Protein AF-A0A1V3XTZ1-F1 (afdb_monomer_lite)

Organism: Mycobacterium kansasii (NCBI:txid1768)

Radius of gyration: 22.84 Å; chains: 1; bounding box: 78×50×53 Å

Structure (mmCIF, N/CA/C/O backbone):
data_AF-A0A1V3XTZ1-F1
#
_entry.id   AF-A0A1V3XTZ1-F1
#
loop_
_atom_site.group_PDB
_atom_site.id
_atom_site.type_symbol
_atom_site.label_atom_id
_atom_site.label_alt_id
_atom_site.label_comp_id
_atom_site.label_asym_id
_atom_site.label_entity_id
_atom_site.label_seq_id
_atom_site.pdbx_PDB_ins_code
_atom_site.Cartn_x
_atom_site.Cartn_y
_atom_site.Cartn_z
_atom_site.occupancy
_atom_site.B_iso_or_equiv
_atom_site.auth_seq_id
_atom_site.auth_comp_id
_atom_site.auth_asym_id
_atom_site.auth_atom_id
_atom_site.pdbx_PDB_model_num
ATOM 1 N N . MET A 1 1 ? -57.960 29.552 11.526 1.00 37.12 1 MET A N 1
ATOM 2 C CA . MET A 1 1 ? -57.550 28.137 11.667 1.00 37.12 1 MET A CA 1
ATOM 3 C C . MET A 1 1 ? -57.412 27.558 10.271 1.00 37.12 1 MET A C 1
ATOM 5 O O . MET A 1 1 ? -58.370 27.653 9.520 1.00 37.12 1 MET A O 1
ATOM 9 N N . GLY A 1 2 ? -56.229 27.046 9.923 1.00 30.27 2 GLY A N 1
ATOM 10 C CA . GLY A 1 2 ? -55.923 26.471 8.607 1.00 30.27 2 GLY A CA 1
ATOM 11 C C . GLY A 1 2 ? -54.672 27.085 7.978 1.00 30.27 2 GLY A C 1
ATOM 12 O O . GLY A 1 2 ? -54.784 27.892 7.064 1.00 30.27 2 GLY A O 1
ATOM 13 N N . VAL A 1 3 ? -53.489 26.739 8.496 1.00 31.41 3 VAL A N 1
ATOM 14 C CA . VAL A 1 3 ? -52.200 27.046 7.852 1.00 31.41 3 VAL A CA 1
ATOM 15 C C . VAL A 1 3 ? -51.774 25.816 7.056 1.00 31.41 3 VAL A C 1
ATOM 17 O O . VAL A 1 3 ? -51.678 24.719 7.601 1.00 31.41 3 VAL A O 1
ATOM 20 N N . VAL A 1 4 ? -51.562 26.027 5.761 1.00 32.44 4 VAL A N 1
ATOM 21 C CA . VAL A 1 4 ? -51.079 25.058 4.775 1.00 32.44 4 VAL A CA 1
ATOM 22 C C . VAL A 1 4 ? -49.567 24.893 4.954 1.00 32.44 4 VAL A C 1
ATOM 24 O O . VAL A 1 4 ? -48.833 25.880 4.932 1.00 32.44 4 VAL A O 1
ATOM 27 N N . ALA A 1 5 ? -49.102 23.657 5.145 1.00 33.19 5 ALA A N 1
ATOM 28 C CA . ALA A 1 5 ? -47.682 23.328 5.220 1.00 33.19 5 ALA A CA 1
ATOM 29 C C . ALA A 1 5 ? -47.088 23.197 3.808 1.00 33.19 5 ALA A C 1
ATOM 31 O O . ALA A 1 5 ? -47.562 22.421 2.980 1.00 33.19 5 ALA A O 1
ATOM 32 N N . ASN A 1 6 ? -46.045 23.984 3.562 1.00 29.98 6 ASN A N 1
ATOM 33 C CA . ASN A 1 6 ? -45.262 24.046 2.337 1.00 29.98 6 ASN A CA 1
ATOM 34 C C . ASN A 1 6 ? -44.152 22.977 2.400 1.00 29.98 6 ASN A C 1
ATOM 36 O O . ASN A 1 6 ? -43.282 23.059 3.266 1.00 29.98 6 ASN A O 1
ATOM 40 N N . TYR A 1 7 ? -44.178 21.975 1.517 1.00 31.75 7 TYR A N 1
ATOM 41 C CA . TYR A 1 7 ? -43.070 21.027 1.348 1.00 31.75 7 TYR A CA 1
ATOM 42 C C . TYR A 1 7 ? -42.111 21.571 0.283 1.00 31.75 7 TYR A C 1
ATOM 44 O O . TYR A 1 7 ? -42.375 21.486 -0.915 1.00 31.75 7 TYR A O 1
ATOM 52 N N . GLY A 1 8 ? -41.005 22.160 0.743 1.00 30.38 8 GLY A N 1
ATOM 53 C CA . GLY A 1 8 ? -39.894 22.605 -0.095 1.00 30.38 8 GLY A CA 1
ATOM 54 C C . GLY A 1 8 ? -39.117 21.423 -0.677 1.00 30.38 8 GLY A C 1
ATOM 55 O O . GLY A 1 8 ? -38.789 20.471 0.029 1.00 30.38 8 GLY A O 1
ATOM 56 N N . GLY A 1 9 ? -38.849 21.503 -1.981 1.00 28.39 9 GLY A N 1
ATOM 57 C CA . GLY A 1 9 ? -38.156 20.492 -2.770 1.00 28.39 9 GLY A CA 1
ATOM 58 C C . GLY A 1 9 ? -36.701 20.268 -2.357 1.00 28.39 9 GLY A C 1
ATOM 59 O O . GLY A 1 9 ? -35.928 21.208 -2.183 1.00 28.39 9 GLY A O 1
ATOM 60 N N . GLY A 1 10 ? -36.327 18.993 -2.260 1.00 27.77 10 GLY A N 1
ATOM 61 C CA . GLY A 1 10 ? -34.938 18.556 -2.220 1.00 27.77 10 GLY A CA 1
ATOM 62 C C . GLY A 1 10 ? -34.344 18.601 -3.624 1.00 27.77 10 GLY A C 1
ATOM 63 O O . GLY A 1 10 ? -34.760 17.851 -4.506 1.00 27.77 10 GLY A O 1
ATOM 64 N N . ALA A 1 11 ? -33.380 19.494 -3.832 1.00 32.03 11 ALA A N 1
ATOM 65 C CA . ALA A 1 11 ? -32.551 19.508 -5.024 1.00 32.03 11 ALA A CA 1
ATOM 66 C C . ALA A 1 11 ? -31.677 18.244 -5.046 1.00 32.03 11 ALA A C 1
ATOM 68 O O . ALA A 1 11 ? -30.793 18.068 -4.208 1.00 32.03 11 ALA A O 1
ATOM 69 N N . GLY A 1 12 ? -31.942 17.355 -6.004 1.00 28.55 12 GLY A N 1
ATOM 70 C CA . GLY A 1 12 ? -31.051 16.253 -6.337 1.00 28.55 12 GLY A CA 1
ATOM 71 C C . GLY A 1 12 ? -29.753 16.803 -6.921 1.00 28.55 12 GLY A C 1
ATOM 72 O O . GLY A 1 12 ? -29.753 17.416 -7.985 1.00 28.55 12 GLY A O 1
ATOM 73 N N . PHE A 1 13 ? -28.645 16.588 -6.218 1.00 34.44 13 PHE A N 1
ATOM 74 C CA . PHE A 1 13 ? -27.305 16.818 -6.742 1.00 34.44 13 PHE A CA 1
ATOM 75 C C . PHE A 1 13 ? -26.989 15.718 -7.764 1.00 34.44 13 PHE A C 1
ATOM 77 O O . PHE A 1 13 ? -26.648 14.595 -7.400 1.00 34.44 13 PHE A O 1
ATOM 84 N N . THR A 1 14 ? -27.145 16.017 -9.053 1.00 36.91 14 THR A N 1
ATOM 85 C CA . THR A 1 14 ? -26.582 15.192 -10.129 1.00 36.91 14 THR A CA 1
ATOM 86 C C . THR A 1 14 ? -25.183 15.718 -10.458 1.00 36.91 14 THR A C 1
ATOM 88 O O . THR A 1 14 ? -25.093 16.827 -10.992 1.00 36.91 14 THR A O 1
ATOM 91 N N . PRO A 1 15 ? -24.096 14.979 -10.176 1.00 36.69 15 PRO A N 1
ATOM 92 C CA . PRO A 1 15 ? -22.763 15.402 -10.591 1.00 36.69 15 PRO A CA 1
ATOM 93 C C . PRO A 1 15 ? -22.680 15.429 -12.125 1.00 36.69 15 PRO A C 1
ATOM 95 O O . PRO A 1 15 ? -23.146 14.512 -12.815 1.00 36.69 15 PRO A O 1
ATOM 98 N N . GLY A 1 16 ? -22.128 16.519 -12.664 1.00 33.41 16 GLY A N 1
ATOM 99 C CA . GLY A 1 16 ? -22.028 16.768 -14.102 1.00 33.41 16 GLY A CA 1
ATOM 100 C C . GLY A 1 16 ? -21.154 15.728 -14.809 1.00 33.41 16 GLY A C 1
ATOM 101 O O . GLY A 1 16 ? -20.221 15.178 -14.226 1.00 33.41 16 GLY A O 1
ATOM 102 N N . CYS A 1 17 ? -21.437 15.442 -16.085 1.00 35.62 17 CYS A N 1
ATOM 103 C CA . CYS A 1 17 ? -20.719 14.427 -16.874 1.00 35.62 17 CYS A CA 1
ATOM 104 C C . CYS A 1 17 ? -19.185 14.600 -16.894 1.00 35.62 17 CYS A C 1
ATOM 106 O O . CYS A 1 17 ? -18.483 13.603 -16.974 1.00 35.62 17 CYS A O 1
ATOM 108 N N . GLY A 1 18 ? -18.656 15.819 -16.730 1.00 37.44 18 GLY A N 1
ATOM 109 C CA . GLY A 1 18 ? -17.206 16.063 -16.686 1.00 37.44 18 GLY A CA 1
ATOM 110 C C . GLY A 1 18 ? -16.498 15.654 -15.384 1.00 37.44 18 GLY A C 1
ATOM 111 O O . GLY A 1 18 ? -15.303 15.371 -15.411 1.00 37.44 18 GLY A O 1
ATOM 112 N N . GLU A 1 19 ? -17.200 15.589 -14.246 1.00 42.16 19 GLU A N 1
ATOM 113 C CA . GLU A 1 19 ? -16.611 15.131 -12.972 1.00 42.16 19 GLU A CA 1
ATOM 114 C C . GLU A 1 19 ? -16.510 13.604 -12.905 1.00 42.16 19 GLU A C 1
ATOM 116 O O . GLU A 1 19 ? -15.563 13.074 -12.324 1.00 42.16 19 GLU A O 1
ATOM 121 N N . ARG A 1 20 ? -17.450 12.899 -13.546 1.00 50.38 20 ARG A N 1
ATOM 122 C CA . ARG A 1 20 ? -17.467 11.430 -13.615 1.00 50.38 20 ARG A CA 1
ATOM 123 C C . ARG A 1 20 ? -16.306 10.890 -14.455 1.00 50.38 20 ARG A C 1
ATOM 125 O O . ARG A 1 20 ? -15.533 10.087 -13.946 1.00 50.38 20 ARG A O 1
ATOM 132 N N . ASP A 1 21 ? -16.077 11.449 -15.645 1.00 56.28 21 ASP A N 1
ATOM 133 C CA . ASP A 1 21 ? -14.954 11.050 -16.512 1.00 56.28 21 ASP A CA 1
ATOM 134 C C . ASP A 1 21 ? -13.577 11.310 -15.864 1.00 56.28 21 ASP A C 1
ATOM 136 O O . ASP A 1 21 ? -12.633 10.530 -16.013 1.00 56.28 21 ASP A O 1
ATOM 140 N N . GLY A 1 22 ? -13.444 12.406 -15.107 1.00 59.25 22 GLY A N 1
ATOM 141 C CA . GLY A 1 22 ? -12.210 12.736 -14.389 1.00 59.25 22 GLY A CA 1
ATOM 142 C C . GLY A 1 22 ? -11.914 11.795 -13.216 1.00 59.25 22 GLY A C 1
ATOM 143 O O . GLY A 1 22 ? -10.747 11.466 -12.967 1.00 59.25 22 GLY A O 1
ATOM 144 N N . MET A 1 23 ? -12.962 11.356 -12.517 1.00 59.78 23 MET A N 1
ATOM 145 C CA . MET A 1 23 ? -12.887 10.411 -11.405 1.00 59.78 23 MET A CA 1
ATOM 146 C C . MET A 1 23 ? -12.570 8.993 -11.897 1.00 59.78 23 MET A C 1
ATOM 148 O O . MET A 1 23 ? -11.663 8.357 -11.357 1.00 59.78 23 MET A O 1
ATOM 152 N N . ASP A 1 24 ? -13.199 8.551 -12.985 1.00 66.75 24 ASP A N 1
ATOM 153 C CA . ASP A 1 24 ? -12.926 7.253 -13.613 1.00 66.75 24 ASP A CA 1
ATOM 154 C C . ASP A 1 24 ? -11.483 7.183 -14.137 1.00 66.75 24 ASP A C 1
ATOM 156 O O . ASP A 1 24 ? -10.756 6.225 -13.873 1.00 66.75 24 ASP A O 1
ATOM 160 N N . ALA A 1 25 ? -10.991 8.259 -14.762 1.00 73.50 25 ALA A N 1
ATOM 161 C CA . ALA A 1 25 ? -9.597 8.342 -15.193 1.00 73.50 25 ALA A CA 1
ATOM 162 C C . ALA A 1 25 ? -8.596 8.342 -14.020 1.00 73.50 25 ALA A C 1
ATOM 164 O O . ALA A 1 25 ? -7.451 7.915 -14.183 1.00 73.50 25 ALA A O 1
ATOM 165 N N . PHE A 1 26 ? -8.973 8.858 -12.846 1.00 72.25 26 PHE A N 1
ATOM 166 C CA . PHE A 1 26 ? -8.145 8.770 -11.641 1.00 72.25 26 PHE A CA 1
ATOM 167 C C . PHE A 1 26 ? -8.100 7.343 -11.101 1.00 72.25 26 PHE A C 1
ATOM 169 O O . PHE A 1 26 ? -7.004 6.838 -10.858 1.00 72.25 26 PHE A O 1
ATOM 176 N N . PHE A 1 27 ? -9.250 6.685 -10.969 1.00 72.88 27 PHE A N 1
ATOM 177 C CA . PHE A 1 27 ? -9.305 5.319 -10.461 1.00 72.88 27 PHE A CA 1
ATOM 178 C C . PHE A 1 27 ? -8.642 4.318 -11.401 1.00 72.88 27 PHE A C 1
ATOM 180 O O . PHE A 1 27 ? -7.944 3.442 -10.910 1.00 72.88 27 PHE A O 1
ATOM 187 N N . GLU A 1 28 ? -8.719 4.498 -12.719 1.00 77.94 28 GLU A N 1
ATOM 188 C CA . GLU A 1 28 ? -7.959 3.675 -13.669 1.00 77.94 28 GLU A CA 1
ATOM 189 C C . GLU A 1 28 ? -6.438 3.873 -13.528 1.00 77.94 28 GLU A C 1
ATOM 191 O O . GLU A 1 28 ? -5.668 2.912 -13.584 1.00 77.94 28 GLU A O 1
ATOM 196 N N . ARG A 1 29 ? -5.970 5.100 -13.248 1.00 80.38 29 ARG A N 1
ATOM 197 C CA . ARG A 1 29 ? -4.545 5.335 -12.940 1.00 80.38 29 ARG A CA 1
ATOM 198 C C . ARG A 1 29 ? -4.120 4.683 -11.629 1.00 80.38 29 ARG A C 1
ATOM 200 O O . ARG A 1 29 ? -3.022 4.134 -11.567 1.00 80.38 29 ARG A O 1
ATOM 207 N N . VAL A 1 30 ? -4.957 4.756 -10.594 1.00 79.50 30 VAL A N 1
ATOM 208 C CA . VAL A 1 30 ? -4.703 4.082 -9.312 1.00 79.50 30 VAL A CA 1
ATOM 209 C C . VAL A 1 30 ? -4.701 2.570 -9.508 1.00 79.50 30 VAL A C 1
ATOM 211 O O . VAL A 1 30 ? -3.794 1.910 -9.021 1.00 79.50 30 VAL A O 1
ATOM 214 N N . LEU A 1 31 ? -5.643 2.037 -10.284 1.00 83.56 31 LEU A N 1
ATOM 215 C CA . LEU A 1 31 ? -5.756 0.618 -10.600 1.00 83.56 31 LEU A CA 1
ATOM 216 C C . LEU A 1 31 ? -4.474 0.102 -11.250 1.00 83.56 31 LEU A C 1
ATOM 218 O O . LEU A 1 31 ? -3.856 -0.824 -10.738 1.00 83.56 31 LEU A O 1
ATOM 222 N N . VAL A 1 32 ? -4.023 0.740 -12.330 1.00 83.12 32 VAL A N 1
ATOM 223 C CA . VAL A 1 32 ? -2.790 0.337 -13.023 1.00 83.12 32 VAL A CA 1
ATOM 224 C C . VAL A 1 32 ? -1.540 0.593 -12.169 1.00 83.12 32 VAL A C 1
ATOM 226 O O . VAL A 1 32 ? -0.579 -0.169 -12.229 1.00 83.12 32 VAL A O 1
ATOM 229 N N . GLY A 1 33 ? -1.520 1.677 -11.391 1.00 80.75 33 GLY A N 1
ATOM 230 C CA . GLY A 1 33 ? -0.361 2.075 -10.592 1.00 80.75 33 GLY A CA 1
ATOM 231 C C . GLY A 1 33 ? -0.158 1.264 -9.311 1.00 80.75 33 GLY A C 1
ATOM 232 O O . GLY A 1 33 ? 0.986 1.112 -8.883 1.00 80.75 33 GLY A O 1
ATOM 233 N N . ALA A 1 34 ? -1.243 0.772 -8.711 1.00 84.12 34 ALA A N 1
ATOM 234 C CA . ALA A 1 34 ? -1.244 0.041 -7.445 1.00 84.12 34 ALA A CA 1
ATOM 235 C C . ALA A 1 34 ? -1.467 -1.469 -7.610 1.00 84.12 34 ALA A C 1
ATOM 237 O O . ALA A 1 34 ? -1.327 -2.196 -6.628 1.00 84.12 34 ALA A O 1
ATOM 238 N N . ALA A 1 35 ? -1.774 -1.941 -8.825 1.00 85.38 35 ALA A N 1
ATOM 239 C CA . ALA A 1 35 ? -1.829 -3.365 -9.119 1.00 85.38 35 ALA A CA 1
ATOM 240 C C . ALA A 1 35 ? -0.516 -4.053 -8.723 1.00 85.38 35 ALA A C 1
ATOM 242 O O . ALA A 1 35 ? 0.591 -3.586 -9.018 1.00 85.38 35 ALA A O 1
ATOM 243 N N . SER A 1 36 ? -0.660 -5.184 -8.044 1.00 86.62 36 SER A N 1
ATOM 244 C CA . SER A 1 36 ? 0.438 -6.074 -7.697 1.00 86.62 36 SER A CA 1
ATOM 245 C C . SER A 1 36 ? 1.106 -6.646 -8.947 1.00 86.62 36 SER A C 1
ATOM 247 O O . SER A 1 36 ? 0.564 -6.606 -10.053 1.00 86.62 36 SER A O 1
ATOM 249 N N . VAL A 1 37 ? 2.301 -7.211 -8.773 1.00 86.06 37 VAL A N 1
ATOM 250 C CA . VAL A 1 37 ? 3.011 -7.869 -9.876 1.00 86.06 37 VAL A CA 1
ATOM 251 C C . VAL A 1 37 ? 2.161 -8.995 -10.471 1.00 86.06 37 VAL A C 1
ATOM 253 O O . VAL A 1 37 ? 2.011 -9.049 -11.686 1.00 86.06 37 VAL A O 1
ATOM 256 N N . ASP A 1 38 ? 1.538 -9.832 -9.642 1.00 86.19 38 ASP A N 1
ATOM 257 C CA . ASP A 1 38 ? 0.685 -10.925 -10.120 1.00 86.19 38 ASP A CA 1
ATOM 258 C C . ASP A 1 38 ? -0.554 -10.413 -10.878 1.00 86.19 38 ASP A C 1
ATOM 260 O O . ASP A 1 38 ? -0.916 -10.962 -11.918 1.00 86.19 38 ASP A O 1
ATOM 264 N N . GLU A 1 39 ? -1.174 -9.321 -10.415 1.00 87.62 39 GLU A N 1
ATOM 265 C CA . GLU A 1 39 ? -2.301 -8.689 -11.113 1.00 87.62 39 GLU A CA 1
ATOM 266 C C . GLU A 1 39 ? -1.878 -8.113 -12.467 1.00 87.62 39 GLU A C 1
ATOM 268 O O . GLU A 1 39 ? -2.509 -8.430 -13.473 1.00 87.62 39 GLU A O 1
ATOM 273 N N . LEU A 1 40 ? -0.796 -7.325 -12.522 1.00 87.88 40 LEU A N 1
ATOM 274 C CA . LEU A 1 40 ? -0.294 -6.691 -13.754 1.00 87.88 40 LEU A CA 1
ATOM 275 C C . LEU A 1 40 ? 0.006 -7.696 -14.859 1.00 87.88 40 LEU A C 1
ATOM 277 O O . LEU A 1 40 ? -0.105 -7.398 -16.055 1.00 87.88 40 LEU A O 1
ATOM 281 N N . LEU A 1 41 ? 0.457 -8.867 -14.439 1.00 87.19 41 LEU A N 1
ATOM 282 C CA . LEU A 1 41 ? 0.867 -9.905 -15.339 1.00 87.19 41 LEU A CA 1
ATOM 283 C C . LEU A 1 41 ? -0.282 -10.890 -15.676 1.00 87.19 41 LEU A C 1
ATOM 285 O O . LEU A 1 41 ? -0.159 -11.708 -16.588 1.00 87.19 41 LEU A O 1
ATOM 289 N N . SER A 1 42 ? -1.424 -10.793 -14.991 1.00 87.88 42 SER A N 1
ATOM 290 C CA . SER A 1 42 ? -2.622 -11.580 -15.287 1.00 87.88 42 SER A CA 1
ATOM 291 C C . SER A 1 42 ? -3.264 -11.214 -16.638 1.00 87.88 42 SER A C 1
ATOM 293 O O . SER A 1 42 ? -2.955 -10.202 -17.275 1.00 87.88 42 SER A O 1
ATOM 295 N N . ARG A 1 43 ? -4.238 -12.031 -17.057 1.00 86.38 43 ARG A N 1
ATOM 296 C CA . ARG A 1 43 ? -5.054 -11.802 -18.265 1.00 86.38 43 ARG A CA 1
ATOM 297 C C . ARG A 1 43 ? -5.961 -10.568 -18.191 1.00 86.38 43 ARG A C 1
ATOM 299 O O . ARG A 1 43 ? -6.516 -10.176 -19.211 1.00 86.38 43 ARG A O 1
ATOM 306 N N . ASP A 1 44 ? -6.127 -9.987 -17.005 1.00 87.62 44 ASP A N 1
ATOM 307 C CA . ASP A 1 44 ? -7.009 -8.836 -16.786 1.00 87.62 44 ASP A CA 1
ATOM 308 C C . ASP A 1 44 ? -6.374 -7.526 -17.273 1.00 87.62 44 ASP A C 1
ATOM 310 O O . ASP A 1 44 ? -7.043 -6.499 -17.403 1.00 87.62 44 ASP A O 1
ATOM 314 N N . PHE A 1 45 ? -5.086 -7.573 -17.609 1.00 86.75 45 PHE A N 1
ATOM 315 C CA . PHE A 1 45 ? -4.352 -6.485 -18.229 1.00 86.75 45 PHE A CA 1
ATOM 316 C C . PHE A 1 45 ? -3.894 -6.891 -19.629 1.00 86.75 45 PHE A C 1
ATOM 318 O O . PHE A 1 45 ? -3.709 -8.076 -19.929 1.00 86.75 45 PHE A O 1
ATOM 325 N N . GLU A 1 46 ? -3.545 -5.906 -20.445 1.00 88.50 46 GLU A N 1
ATOM 326 C CA . GLU A 1 46 ? -2.820 -6.078 -21.705 1.00 88.50 46 GLU A CA 1
ATOM 327 C C . GLU A 1 46 ? -1.691 -5.047 -21.850 1.00 88.50 46 GLU A C 1
ATOM 329 O O . GLU A 1 46 ? -1.780 -3.931 -21.327 1.00 88.50 46 GLU A O 1
ATOM 334 N N . SER A 1 47 ? -0.612 -5.435 -22.536 1.00 87.44 47 SER A N 1
ATOM 335 C CA . SER A 1 47 ? 0.539 -4.565 -22.802 1.00 87.44 47 SER A CA 1
ATOM 336 C C . SER A 1 47 ? 0.152 -3.435 -23.759 1.00 87.44 47 SER A C 1
ATOM 338 O O . SER A 1 47 ? -0.576 -3.644 -24.730 1.00 87.44 47 SER A O 1
ATOM 340 N N . VAL A 1 48 ? 0.668 -2.232 -23.515 1.00 84.31 48 VAL A N 1
ATOM 341 C CA . VAL A 1 48 ? 0.517 -1.089 -24.429 1.00 84.31 48 VAL A CA 1
ATOM 342 C C . VAL A 1 48 ? 1.824 -0.907 -25.208 1.00 84.31 48 VAL A C 1
ATOM 344 O O . VAL A 1 48 ? 2.888 -0.976 -24.590 1.00 84.31 48 VAL A O 1
ATOM 347 N N . PRO A 1 49 ? 1.790 -0.656 -26.534 1.00 72.88 49 PRO A N 1
ATOM 348 C CA . PRO A 1 49 ? 2.999 -0.391 -27.311 1.00 72.88 49 PRO A CA 1
ATOM 349 C C . PRO A 1 49 ? 3.803 0.764 -26.700 1.00 72.88 49 PRO A C 1
ATOM 351 O O . PRO A 1 49 ? 3.305 1.885 -26.583 1.00 72.88 49 PRO A O 1
ATOM 354 N N . GLY A 1 50 ? 5.028 0.464 -26.271 1.00 66.12 5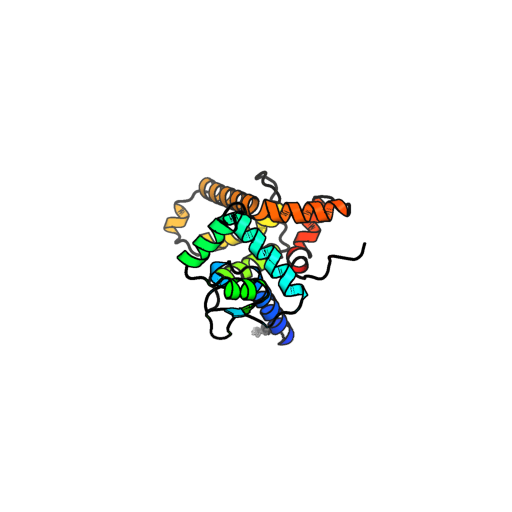0 GLY A N 1
ATOM 355 C CA . GLY A 1 50 ? 5.845 1.378 -25.475 1.00 66.12 50 GLY A CA 1
ATOM 356 C C . GLY A 1 50 ? 6.625 2.408 -26.294 1.00 66.12 50 GLY A C 1
ATOM 357 O O . GLY A 1 50 ? 6.995 2.184 -27.446 1.00 66.12 50 GLY A O 1
ATOM 358 N N . GLN A 1 51 ? 6.924 3.535 -25.652 1.00 61.47 51 GLN A N 1
ATOM 359 C CA . GLN A 1 51 ? 7.921 4.523 -26.068 1.00 61.47 51 GLN A CA 1
ATOM 360 C C . GLN A 1 51 ? 9.278 4.226 -25.405 1.00 61.47 51 GLN A C 1
ATOM 362 O O . GLN A 1 51 ? 9.370 3.470 -24.440 1.00 61.47 51 GLN A O 1
ATOM 367 N N . LYS A 1 52 ? 10.362 4.865 -25.866 1.00 62.25 52 LYS A N 1
ATOM 368 C CA . LYS A 1 52 ? 11.723 4.644 -25.326 1.00 62.25 52 LYS A CA 1
ATOM 369 C C . LYS A 1 52 ? 11.822 4.832 -23.799 1.00 62.25 52 LYS A C 1
ATOM 371 O O . LYS A 1 52 ? 12.533 4.081 -23.139 1.00 62.25 52 LYS A O 1
ATOM 376 N N . SER A 1 53 ? 11.079 5.782 -23.225 1.00 61.97 53 SER A N 1
ATOM 377 C CA . SER A 1 53 ? 11.015 6.014 -21.771 1.00 61.97 53 SER A CA 1
ATOM 378 C C . SER A 1 53 ? 10.401 4.852 -20.979 1.00 61.97 53 SER A C 1
ATOM 380 O O . SER A 1 53 ? 10.677 4.701 -19.786 1.00 61.97 53 SER A O 1
ATOM 382 N N . ASP A 1 54 ? 9.572 4.029 -21.623 1.00 77.06 54 ASP A N 1
ATOM 383 C CA . ASP A 1 54 ? 8.919 2.888 -20.984 1.00 77.06 54 ASP A CA 1
ATOM 384 C C . ASP A 1 54 ? 9.896 1.728 -20.779 1.00 77.06 54 ASP A C 1
ATOM 386 O O . ASP A 1 54 ? 9.798 1.029 -19.771 1.00 77.06 54 ASP A O 1
ATOM 390 N N . ALA A 1 55 ? 10.904 1.587 -21.647 1.00 78.62 55 ALA A N 1
ATOM 391 C CA . ALA A 1 55 ? 11.962 0.588 -21.501 1.00 78.62 55 ALA A CA 1
ATOM 392 C C . ALA A 1 55 ? 12.824 0.840 -20.249 1.00 78.62 55 ALA A C 1
ATOM 394 O O . ALA A 1 55 ? 13.060 -0.075 -19.458 1.00 78.62 55 ALA A O 1
ATOM 395 N N . ASP A 1 56 ? 13.219 2.094 -20.003 1.00 81.88 56 ASP A N 1
ATOM 396 C CA . ASP A 1 56 ? 13.989 2.460 -18.806 1.00 81.88 56 ASP A CA 1
ATOM 397 C C . ASP A 1 56 ? 13.175 2.238 -17.521 1.00 81.88 56 ASP A C 1
ATOM 399 O O . ASP A 1 56 ? 13.701 1.789 -16.496 1.00 81.88 56 ASP 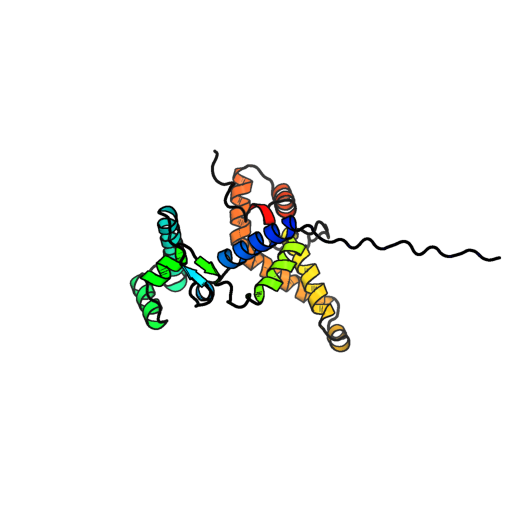A O 1
ATOM 403 N N . ARG A 1 57 ? 11.868 2.537 -17.558 1.00 82.31 57 ARG A N 1
ATOM 404 C CA . ARG A 1 57 ? 10.948 2.262 -16.444 1.00 82.31 57 ARG A CA 1
ATOM 405 C C . ARG A 1 57 ? 10.805 0.760 -16.201 1.00 82.31 57 ARG A C 1
ATOM 407 O O . ARG A 1 57 ? 10.876 0.341 -15.042 1.00 82.31 57 ARG A O 1
ATOM 414 N N . ALA A 1 58 ? 10.639 -0.027 -17.263 1.00 86.38 58 ALA A N 1
ATOM 415 C CA . ALA A 1 58 ? 10.533 -1.478 -17.189 1.00 86.38 58 ALA A CA 1
ATOM 416 C C . ALA A 1 58 ? 11.782 -2.087 -16.547 1.00 86.38 58 ALA A C 1
ATOM 418 O O . ALA A 1 58 ? 11.672 -2.836 -15.578 1.00 86.38 58 ALA A O 1
ATOM 419 N N . GLY A 1 59 ? 12.970 -1.674 -17.002 1.00 88.06 59 GLY A N 1
ATOM 420 C CA . GLY A 1 59 ? 14.246 -2.131 -16.457 1.00 88.06 59 GLY A CA 1
ATOM 421 C C . GLY A 1 59 ? 14.400 -1.827 -14.964 1.00 88.06 59 GLY A C 1
ATOM 422 O O . GLY A 1 59 ? 14.791 -2.703 -14.191 1.00 88.06 59 GLY A O 1
ATOM 423 N N . ARG A 1 60 ? 14.024 -0.618 -14.515 1.00 87.81 60 ARG A N 1
ATOM 424 C CA . ARG A 1 60 ? 14.064 -0.261 -13.083 1.00 87.81 60 ARG A CA 1
ATOM 425 C C . ARG A 1 60 ? 13.117 -1.112 -12.239 1.00 87.81 60 ARG A C 1
ATOM 427 O O . ARG A 1 60 ? 13.522 -1.578 -11.172 1.00 87.81 60 ARG A O 1
ATOM 434 N N . ARG A 1 61 ? 11.881 -1.317 -12.704 1.00 88.25 61 ARG A N 1
ATOM 435 C CA . ARG A 1 61 ? 10.882 -2.156 -12.019 1.00 88.25 61 ARG A CA 1
ATOM 436 C C . ARG A 1 61 ? 11.339 -3.609 -11.943 1.00 88.25 61 ARG A C 1
ATOM 438 O O . ARG A 1 61 ? 11.293 -4.205 -10.871 1.00 88.25 61 ARG A O 1
ATOM 445 N N . LEU A 1 62 ? 11.867 -4.142 -13.041 1.00 89.38 62 LEU A N 1
ATOM 446 C CA . LEU A 1 62 ? 12.348 -5.517 -13.115 1.00 89.38 62 LEU A CA 1
ATOM 447 C C . LEU A 1 62 ? 13.550 -5.744 -12.194 1.00 89.38 62 LEU A C 1
ATOM 449 O O . LEU A 1 62 ? 13.588 -6.711 -11.439 1.00 89.38 62 LEU A O 1
ATOM 453 N N . ALA A 1 63 ? 14.500 -4.807 -12.181 1.00 90.06 63 ALA A N 1
ATOM 454 C CA . ALA A 1 63 ? 15.637 -4.862 -11.272 1.00 90.06 63 ALA A CA 1
ATOM 455 C C . ALA A 1 63 ? 15.206 -4.763 -9.798 1.00 90.06 63 ALA A C 1
ATOM 457 O O . ALA A 1 63 ? 15.783 -5.436 -8.946 1.00 90.06 63 ALA A O 1
ATOM 458 N N . ALA A 1 64 ? 14.197 -3.944 -9.478 1.00 88.94 64 ALA A N 1
ATOM 459 C CA . ALA A 1 64 ? 13.642 -3.872 -8.127 1.00 88.94 64 ALA A CA 1
ATOM 460 C C . ALA A 1 64 ? 12.979 -5.192 -7.709 1.00 88.94 64 ALA A C 1
ATOM 462 O O . ALA A 1 64 ? 13.216 -5.663 -6.596 1.00 88.94 64 ALA A O 1
ATOM 463 N N . TRP A 1 65 ? 12.228 -5.827 -8.612 1.00 90.00 65 TRP A N 1
ATOM 464 C CA . TRP A 1 65 ? 11.618 -7.129 -8.353 1.00 90.00 65 TRP A CA 1
ATOM 465 C C . TRP A 1 65 ? 12.671 -8.227 -8.149 1.00 90.00 65 TRP A C 1
ATOM 467 O O . TRP A 1 65 ? 12.612 -8.962 -7.163 1.00 90.00 65 TRP A O 1
ATOM 477 N N . CYS A 1 66 ? 13.702 -8.266 -8.999 1.00 91.19 66 CYS A N 1
ATOM 478 C CA . CYS A 1 66 ? 14.840 -9.175 -8.853 1.00 91.19 66 CYS A CA 1
ATOM 479 C C . CYS A 1 66 ? 15.561 -8.982 -7.505 1.00 91.19 66 CYS A C 1
ATOM 481 O O . CYS A 1 66 ? 15.851 -9.953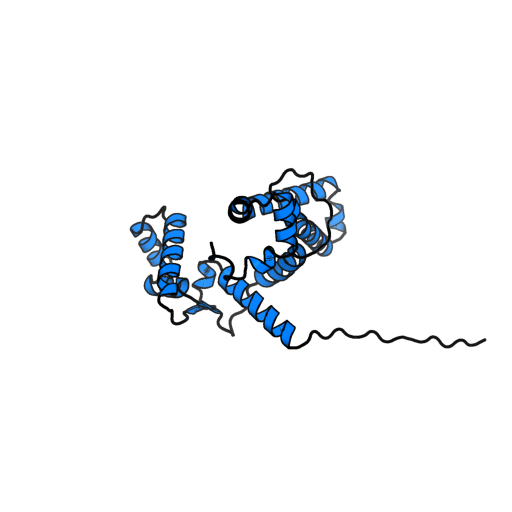 -6.806 1.00 91.19 66 CYS A O 1
ATOM 483 N N . ARG A 1 67 ? 15.786 -7.732 -7.072 1.00 91.25 67 ARG A N 1
ATOM 484 C CA . ARG A 1 67 ? 16.354 -7.446 -5.742 1.00 91.25 67 ARG A CA 1
ATOM 485 C C . ARG A 1 67 ? 15.475 -7.939 -4.598 1.00 91.25 67 ARG A C 1
ATOM 487 O O . ARG A 1 67 ? 16.001 -8.475 -3.633 1.00 91.25 67 ARG A O 1
ATOM 494 N N . SER A 1 68 ? 14.160 -7.778 -4.706 1.00 87.19 68 SER A N 1
ATOM 495 C CA . SER A 1 68 ? 13.224 -8.186 -3.656 1.00 87.19 68 SER A CA 1
ATOM 496 C C . SER A 1 68 ? 13.086 -9.707 -3.538 1.00 87.19 68 SER A C 1
ATOM 498 O O . SER A 1 68 ? 13.049 -10.231 -2.430 1.00 87.19 68 SER A O 1
ATOM 500 N N . CYS A 1 69 ? 13.019 -10.423 -4.663 1.00 87.06 69 CYS A N 1
ATOM 501 C CA . CYS A 1 69 ? 12.701 -11.854 -4.682 1.00 87.06 69 CYS A CA 1
ATOM 502 C C . CYS A 1 69 ? 13.917 -12.781 -4.810 1.00 87.06 69 CYS A C 1
ATOM 504 O O . CYS A 1 69 ? 13.790 -13.972 -4.533 1.00 87.06 69 CYS A O 1
ATOM 506 N N . ALA A 1 70 ? 15.059 -12.263 -5.263 1.00 90.06 70 ALA A N 1
ATOM 507 C CA . ALA A 1 70 ? 16.269 -13.038 -5.534 1.00 90.06 70 ALA A CA 1
ATOM 508 C C . ALA A 1 70 ? 17.550 -12.314 -5.083 1.00 90.06 70 ALA A C 1
ATOM 510 O O . ALA A 1 70 ? 18.641 -12.634 -5.548 1.00 90.06 70 ALA A O 1
ATOM 511 N N . SER A 1 71 ? 17.441 -11.287 -4.230 1.00 89.00 71 SER A N 1
ATOM 512 C CA . SER A 1 71 ? 18.584 -10.486 -3.756 1.00 89.00 71 SER A CA 1
ATOM 513 C C . SER A 1 71 ? 19.466 -9.914 -4.882 1.00 89.00 71 SER A C 1
ATOM 515 O O . SER A 1 71 ? 20.632 -9.598 -4.666 1.00 89.00 71 SER A O 1
ATOM 517 N N . GLY A 1 72 ? 18.914 -9.763 -6.093 1.00 90.06 72 GLY A N 1
ATOM 518 C CA . GLY A 1 72 ? 19.630 -9.290 -7.279 1.00 90.06 72 GLY A CA 1
ATOM 519 C C . GLY A 1 72 ? 20.303 -10.387 -8.115 1.00 90.06 72 GLY A C 1
ATOM 520 O O . GLY A 1 72 ? 20.921 -10.061 -9.129 1.00 90.06 72 GLY A O 1
ATOM 521 N N . ASP A 1 73 ? 20.180 -11.667 -7.745 1.00 93.44 73 ASP A N 1
ATOM 522 C CA . ASP A 1 73 ? 20.644 -12.794 -8.559 1.00 93.44 73 ASP A CA 1
ATOM 523 C C . ASP A 1 73 ? 19.681 -13.051 -9.729 1.00 93.44 73 ASP A C 1
ATOM 525 O O . ASP A 1 73 ? 18.652 -13.726 -9.614 1.00 93.44 73 ASP A O 1
ATOM 529 N N . TRP A 1 74 ? 20.066 -12.547 -10.900 1.00 92.31 74 TRP A N 1
ATOM 530 C CA . TRP A 1 74 ? 19.319 -12.714 -12.145 1.00 92.31 74 TRP A CA 1
ATOM 531 C C . TRP A 1 74 ? 19.139 -14.172 -12.575 1.00 92.31 74 TRP A C 1
ATOM 533 O O . TRP A 1 74 ? 18.134 -14.491 -13.207 1.00 92.31 74 TRP A O 1
ATOM 543 N N . ARG A 1 75 ? 20.059 -15.079 -12.223 1.00 92.31 75 ARG A N 1
ATOM 544 C CA . ARG A 1 75 ? 19.913 -16.505 -12.553 1.00 92.31 75 ARG A CA 1
ATOM 545 C C . ARG A 1 75 ? 18.842 -17.150 -11.683 1.00 92.31 75 ARG A C 1
ATOM 547 O O . ARG A 1 75 ? 18.073 -17.973 -12.173 1.00 92.31 75 ARG A O 1
ATOM 554 N N . GLN A 1 76 ? 18.796 -16.802 -10.397 1.00 92.06 76 GLN A N 1
ATOM 555 C CA . GLN A 1 76 ? 17.740 -17.268 -9.496 1.00 92.06 76 GLN A CA 1
ATOM 556 C C . GLN A 1 76 ? 16.379 -16.679 -9.876 1.00 92.06 76 GLN A C 1
ATOM 558 O O . GLN A 1 76 ? 15.383 -17.400 -9.861 1.00 92.06 76 GLN A O 1
ATOM 563 N N . PHE A 1 77 ? 16.351 -15.410 -10.278 1.00 91.69 77 PHE A N 1
ATOM 564 C CA . PHE A 1 77 ? 15.146 -14.753 -10.768 1.00 91.69 77 PHE A CA 1
ATOM 565 C C . PHE A 1 77 ? 14.598 -15.410 -12.046 1.00 91.69 77 PHE A C 1
ATOM 567 O O . PHE A 1 77 ? 13.419 -15.746 -12.082 1.00 91.69 77 PHE A O 1
ATOM 574 N N . ALA A 1 78 ? 15.444 -15.694 -13.043 1.00 90.06 78 ALA A N 1
ATOM 575 C CA . ALA A 1 78 ? 15.023 -16.382 -14.269 1.00 90.06 78 ALA A CA 1
ATOM 576 C C . ALA A 1 78 ? 14.424 -17.771 -13.984 1.00 90.06 78 ALA A C 1
ATOM 578 O O . ALA A 1 78 ? 13.328 -18.073 -14.440 1.00 90.06 78 ALA A O 1
ATOM 579 N N . ARG A 1 79 ? 15.070 -18.575 -13.123 1.00 90.75 79 ARG A N 1
ATOM 580 C CA . ARG A 1 79 ? 14.524 -19.883 -12.707 1.00 90.75 79 ARG A CA 1
ATOM 581 C C . ARG A 1 79 ? 13.158 -19.773 -12.031 1.00 90.75 79 ARG A C 1
ATOM 583 O O . ARG A 1 79 ? 12.346 -20.687 -12.143 1.00 90.75 79 ARG A O 1
ATOM 590 N N . ARG A 1 80 ? 12.921 -18.693 -11.282 1.00 89.25 80 ARG A N 1
ATOM 591 C CA . ARG A 1 80 ? 11.622 -18.437 -10.655 1.00 89.25 80 ARG A CA 1
ATOM 592 C C . ARG A 1 80 ? 10.560 -18.126 -11.705 1.00 89.25 80 ARG A C 1
ATOM 594 O O . ARG A 1 80 ? 9.486 -18.706 -11.619 1.00 89.25 80 ARG A O 1
ATOM 601 N N . LEU A 1 81 ? 10.865 -17.251 -12.662 1.00 90.25 81 LEU A N 1
ATOM 602 C CA . LEU A 1 81 ? 9.942 -16.931 -13.752 1.00 90.25 81 LEU A CA 1
ATOM 603 C C . LEU A 1 81 ? 9.562 -18.193 -14.532 1.00 90.25 81 LEU A C 1
ATOM 605 O O . LEU A 1 81 ? 8.374 -18.471 -14.662 1.00 90.25 81 LEU A O 1
ATOM 609 N N . ASP A 1 82 ? 10.547 -19.010 -14.915 1.00 90.00 82 ASP A N 1
ATOM 610 C CA . ASP A 1 82 ? 10.314 -20.274 -15.625 1.00 90.00 82 ASP A CA 1
ATOM 611 C C . ASP A 1 82 ? 9.420 -21.230 -14.823 1.00 90.00 82 ASP A C 1
ATOM 613 O O . ASP A 1 82 ? 8.480 -21.815 -15.360 1.00 90.00 82 ASP A O 1
ATOM 617 N N . ARG A 1 83 ? 9.682 -21.376 -13.516 1.00 88.50 83 ARG A N 1
ATOM 618 C CA . ARG A 1 83 ? 8.873 -22.220 -12.623 1.00 88.50 83 ARG A CA 1
ATOM 619 C C . ARG A 1 83 ? 7.432 -21.730 -12.528 1.00 88.50 83 ARG A C 1
ATOM 621 O O . ARG A 1 83 ? 6.512 -22.541 -12.495 1.00 88.50 83 ARG A O 1
ATOM 628 N N . ASP A 1 84 ? 7.255 -20.419 -12.440 1.00 86.44 84 ASP A N 1
ATOM 629 C CA . ASP A 1 84 ? 5.950 -19.787 -12.294 1.00 86.44 84 ASP A CA 1
ATOM 630 C C . ASP A 1 84 ? 5.234 -19.669 -13.674 1.00 86.44 84 ASP A C 1
ATOM 632 O O . ASP A 1 84 ? 4.090 -19.225 -13.735 1.00 86.44 84 ASP A O 1
ATOM 636 N N . GLY A 1 85 ? 5.876 -20.101 -14.774 1.00 88.31 85 GLY A N 1
ATOM 637 C CA . GLY A 1 85 ? 5.317 -20.138 -16.133 1.00 88.31 85 GLY A CA 1
ATOM 638 C C . GLY A 1 85 ? 5.372 -18.807 -16.889 1.00 88.31 85 GLY A C 1
ATOM 639 O O . GLY A 1 85 ? 4.631 -18.616 -17.853 1.00 88.31 85 GLY A O 1
ATOM 640 N N . TRP A 1 86 ? 6.220 -17.879 -16.449 1.00 89.44 86 TRP A N 1
ATOM 641 C CA . TRP A 1 86 ? 6.304 -16.523 -16.979 1.00 89.44 86 TRP A CA 1
ATOM 642 C C . TRP A 1 86 ? 7.410 -16.390 -18.015 1.00 89.44 86 TRP A C 1
ATOM 644 O O . TRP A 1 86 ? 8.576 -16.648 -17.728 1.00 89.44 86 TRP A O 1
ATOM 654 N N . ASP A 1 87 ? 7.053 -15.881 -19.191 1.00 88.00 87 ASP A N 1
ATOM 655 C CA . ASP A 1 87 ? 8.032 -15.458 -20.185 1.00 88.00 87 ASP A CA 1
ATOM 656 C C . ASP A 1 87 ? 8.630 -14.088 -19.824 1.00 88.00 87 ASP A C 1
ATOM 658 O O . ASP A 1 87 ? 7.921 -13.131 -19.500 1.00 88.00 87 ASP A O 1
ATOM 662 N N . PHE A 1 88 ? 9.955 -13.982 -19.912 1.00 86.56 88 PHE A N 1
ATOM 663 C CA . PHE A 1 88 ? 10.695 -12.770 -19.580 1.00 86.56 88 PHE A CA 1
ATOM 664 C C . PHE A 1 88 ? 10.336 -11.597 -20.502 1.00 86.56 88 PHE A C 1
ATOM 666 O O . PHE A 1 88 ? 10.252 -10.460 -20.031 1.00 86.56 88 PHE A O 1
ATOM 673 N N . ALA A 1 89 ? 10.115 -11.854 -21.798 1.00 86.69 89 ALA A N 1
ATOM 674 C CA . ALA A 1 89 ? 9.750 -10.800 -22.743 1.00 86.69 89 ALA A CA 1
ATOM 675 C C . ALA A 1 89 ? 8.360 -10.240 -22.416 1.00 86.69 89 ALA A C 1
ATOM 677 O O . ALA A 1 89 ? 8.216 -9.024 -22.268 1.00 86.69 89 ALA A O 1
ATOM 678 N N . LEU A 1 90 ? 7.383 -11.118 -22.169 1.00 85.81 90 LEU A N 1
ATOM 679 C CA . LEU A 1 90 ? 6.062 -10.717 -21.687 1.00 85.81 90 LEU A CA 1
ATOM 680 C C . LEU A 1 90 ? 6.157 -9.887 -20.398 1.00 85.81 90 LEU A C 1
ATOM 682 O O . LEU A 1 90 ? 5.597 -8.797 -20.330 1.00 85.81 90 LEU A O 1
ATOM 686 N N . VAL A 1 91 ? 6.892 -10.351 -19.384 1.00 89.50 91 VAL A N 1
ATOM 687 C CA . VAL A 1 91 ? 7.063 -9.613 -18.117 1.00 89.50 91 VAL A CA 1
ATOM 688 C C . VAL A 1 91 ? 7.626 -8.208 -18.353 1.00 89.50 91 VAL A C 1
ATOM 690 O O . VAL A 1 91 ? 7.158 -7.238 -17.750 1.00 89.50 91 VAL A O 1
ATOM 693 N N . LEU A 1 92 ? 8.612 -8.077 -19.243 1.00 88.00 92 LEU A N 1
ATOM 694 C CA . LEU A 1 92 ? 9.212 -6.788 -19.566 1.00 88.00 92 LEU A CA 1
ATOM 695 C C . LEU A 1 92 ? 8.205 -5.842 -20.233 1.00 88.00 92 LEU A C 1
ATOM 697 O O . LEU A 1 92 ? 8.127 -4.676 -19.844 1.00 88.00 92 LEU A O 1
ATOM 701 N N . GLU A 1 93 ? 7.406 -6.333 -21.182 1.00 88.25 93 GLU A N 1
ATOM 702 C CA . GLU A 1 93 ? 6.344 -5.550 -21.828 1.00 88.25 93 GLU A CA 1
ATOM 703 C C . GLU A 1 93 ? 5.307 -5.058 -20.813 1.00 88.25 93 GLU A C 1
ATOM 705 O O . GLU A 1 93 ? 4.942 -3.881 -20.801 1.00 88.25 93 GLU A O 1
ATOM 710 N N . ARG A 1 94 ? 4.900 -5.931 -19.887 1.00 88.00 94 ARG A N 1
ATOM 711 C CA . ARG A 1 94 ? 3.971 -5.580 -18.806 1.00 88.00 94 ARG A CA 1
ATOM 712 C C . ARG A 1 94 ? 4.539 -4.510 -17.884 1.00 88.00 94 ARG A C 1
ATOM 714 O O . ARG A 1 94 ? 3.841 -3.598 -17.446 1.00 88.00 94 ARG A O 1
ATOM 721 N N . PHE A 1 95 ? 5.831 -4.579 -17.595 1.00 87.25 95 PHE A N 1
ATOM 722 C CA . PHE A 1 95 ? 6.476 -3.590 -16.739 1.00 87.25 95 PHE A CA 1
ATOM 723 C C . PHE A 1 95 ? 6.699 -2.255 -17.457 1.00 87.25 95 PHE A C 1
ATOM 725 O O . PHE A 1 95 ? 6.725 -1.208 -16.790 1.00 87.25 95 PHE A O 1
ATOM 732 N N . ALA A 1 96 ? 6.818 -2.286 -18.789 1.00 86.69 96 ALA A N 1
ATOM 733 C CA . ALA A 1 96 ? 6.909 -1.111 -19.644 1.00 86.69 96 ALA A CA 1
ATOM 734 C C . ALA A 1 96 ? 5.602 -0.326 -19.622 1.00 86.69 96 ALA A C 1
ATOM 736 O O . ALA A 1 96 ? 5.630 0.857 -19.289 1.00 86.69 96 ALA A O 1
ATOM 737 N N . GLY A 1 97 ? 4.461 -0.969 -19.854 1.00 84.75 97 GLY A N 1
ATOM 738 C CA . GLY A 1 97 ? 3.163 -0.315 -19.762 1.00 84.75 97 GLY A CA 1
ATOM 739 C C . GLY A 1 97 ? 2.010 -1.280 -19.978 1.00 84.75 97 GLY A C 1
ATOM 740 O O . GLY A 1 97 ? 2.041 -2.103 -20.889 1.00 84.75 97 GLY A O 1
ATOM 741 N N . VAL A 1 98 ? 0.968 -1.138 -19.163 1.00 87.88 98 VAL A N 1
ATOM 742 C CA . VAL A 1 98 ? -0.262 -1.919 -19.292 1.00 87.88 98 VAL A CA 1
ATOM 743 C C . VAL A 1 98 ? -1.482 -1.023 -19.271 1.00 87.88 98 VAL A C 1
ATOM 745 O O . VAL A 1 98 ? -1.469 0.074 -18.708 1.00 87.88 98 VAL A O 1
ATOM 748 N N . ARG A 1 99 ? -2.557 -1.544 -19.845 1.00 85.81 99 ARG A N 1
ATOM 749 C CA . ARG A 1 99 ? -3.919 -1.079 -19.618 1.00 85.81 99 ARG A CA 1
ATOM 750 C C . ARG A 1 99 ? -4.768 -2.256 -19.158 1.00 85.81 99 ARG A C 1
ATOM 752 O O . ARG A 1 99 ? -4.473 -3.402 -19.493 1.00 85.81 99 ARG A O 1
ATOM 759 N N . ARG A 1 100 ? -5.808 -1.978 -18.381 1.00 86.38 100 ARG A N 1
ATOM 760 C CA . ARG A 1 100 ? -6.787 -2.993 -17.999 1.00 86.38 100 ARG A CA 1
ATOM 761 C C . ARG A 1 100 ? -7.667 -3.333 -19.200 1.00 86.38 100 ARG A C 1
ATOM 763 O O . ARG A 1 100 ? -8.066 -2.447 -19.956 1.00 86.38 100 ARG A O 1
ATOM 770 N N . VAL A 1 101 ? -7.982 -4.611 -19.359 1.00 86.75 101 VAL A N 1
ATOM 771 C CA . VAL A 1 101 ? -8.956 -5.066 -20.351 1.00 86.75 101 VAL A CA 1
ATOM 772 C C . VAL A 1 101 ? -10.341 -4.615 -19.890 1.00 86.75 101 VAL A C 1
ATOM 774 O O . VAL A 1 101 ? -10.753 -4.920 -18.774 1.00 86.75 101 VAL A O 1
ATOM 777 N N . SER A 1 102 ? -11.087 -3.901 -20.734 1.00 81.25 102 SER A N 1
ATOM 778 C CA . SER A 1 102 ? -12.366 -3.285 -20.335 1.00 81.25 102 SER A CA 1
ATOM 779 C C . SER A 1 102 ? -13.425 -4.288 -19.857 1.00 81.25 102 SER A C 1
ATOM 781 O O . SER A 1 102 ? -14.318 -3.918 -19.102 1.00 81.25 102 SER A O 1
ATOM 783 N N . SER A 1 103 ? -13.331 -5.552 -20.280 1.00 83.44 103 SER A N 1
ATOM 784 C CA . SER A 1 103 ? -14.222 -6.638 -19.855 1.00 83.44 103 SER A CA 1
ATOM 785 C C . SER A 1 103 ? -13.766 -7.369 -18.588 1.00 83.44 103 SER A C 1
ATOM 787 O O . SER A 1 103 ? -14.488 -8.240 -18.107 1.00 83.44 103 SER A O 1
ATOM 789 N N . ALA A 1 104 ? -12.569 -7.082 -18.069 1.00 85.31 104 ALA A N 1
ATOM 790 C CA . ALA A 1 104 ? -12.074 -7.711 -16.851 1.00 85.31 104 ALA A CA 1
ATOM 791 C C . ALA A 1 104 ? -12.890 -7.245 -15.634 1.00 85.31 104 ALA A C 1
ATOM 793 O O . ALA A 1 104 ? -13.362 -6.104 -15.617 1.00 85.31 104 ALA A O 1
ATOM 794 N N . PRO A 1 105 ? -13.052 -8.068 -14.587 1.00 82.75 105 PRO A N 1
ATOM 795 C CA . PRO A 1 105 ? -13.677 -7.619 -13.349 1.00 82.75 105 PRO A CA 1
ATOM 796 C C . PRO A 1 105 ? -12.866 -6.486 -12.703 1.00 82.75 105 PRO A C 1
ATOM 798 O O . PRO A 1 105 ? -11.664 -6.339 -12.924 1.00 82.75 105 PRO A O 1
ATOM 801 N N . VAL A 1 106 ? -13.543 -5.643 -11.926 1.00 81.75 106 VAL A N 1
ATOM 802 C CA . VAL A 1 106 ? -12.869 -4.630 -11.106 1.00 81.75 106 VAL A CA 1
ATOM 803 C C . VAL A 1 106 ? -12.282 -5.333 -9.877 1.00 81.75 106 VAL A C 1
ATOM 805 O O . VAL A 1 106 ? -13.014 -6.093 -9.236 1.00 81.75 106 VAL A O 1
ATOM 808 N N . PRO A 1 107 ? -11.007 -5.095 -9.513 1.00 83.50 107 PRO A N 1
ATOM 809 C CA . PRO A 1 107 ? -10.432 -5.672 -8.305 1.00 83.50 107 PRO A CA 1
ATOM 810 C C . PRO A 1 107 ? -11.214 -5.261 -7.053 1.00 83.50 107 PRO A C 1
ATOM 812 O O . PRO A 1 107 ? -11.575 -4.095 -6.890 1.00 83.50 107 PRO A O 1
ATOM 815 N N . GLY A 1 108 ? -11.445 -6.209 -6.139 1.00 81.94 108 GLY A N 1
ATOM 816 C CA . GLY A 1 108 ? -12.228 -5.962 -4.920 1.00 81.94 108 GLY A CA 1
ATOM 817 C C . GLY A 1 108 ? -11.644 -4.858 -4.032 1.00 81.94 108 GLY A C 1
ATOM 818 O O . GLY A 1 108 ? -12.396 -4.080 -3.450 1.00 81.94 108 GLY A O 1
ATOM 819 N N . TRP A 1 109 ? -10.314 -4.719 -4.013 1.00 87.12 109 TRP A N 1
ATOM 820 C CA . TRP A 1 109 ? -9.614 -3.685 -3.248 1.00 87.12 109 TRP A CA 1
ATOM 821 C C . TRP A 1 109 ? -9.875 -2.263 -3.761 1.00 87.12 109 TRP A C 1
ATOM 823 O O . TRP A 1 109 ? -9.647 -1.306 -3.023 1.00 87.12 109 TRP A O 1
ATOM 833 N N . LEU A 1 110 ? -10.368 -2.080 -4.996 1.00 86.12 110 LEU A N 1
ATOM 834 C CA . LEU A 1 110 ? -10.636 -0.738 -5.522 1.00 86.12 110 LEU A CA 1
ATOM 835 C C . LEU A 1 110 ? -11.727 -0.037 -4.710 1.00 86.12 110 LEU A C 1
ATOM 837 O O . LEU A 1 110 ? -11.624 1.159 -4.449 1.00 86.12 110 LEU A O 1
ATOM 841 N N . GLN A 1 111 ? -12.740 -0.784 -4.261 1.00 84.06 111 GLN A N 1
ATOM 842 C CA . GLN A 1 111 ? -13.773 -0.233 -3.384 1.00 84.06 111 GLN A CA 1
ATOM 843 C C . GLN A 1 111 ? -13.176 0.257 -2.068 1.00 84.06 111 GLN A C 1
ATOM 845 O O . GLN A 1 111 ? -13.600 1.294 -1.555 1.00 84.06 111 GLN A O 1
ATOM 850 N N . ASP A 1 112 ? -12.154 -0.438 -1.561 1.00 87.50 112 ASP A N 1
ATOM 851 C CA . ASP A 1 112 ? -11.426 0.006 -0.382 1.00 87.50 112 ASP A CA 1
ATOM 852 C C . ASP A 1 112 ? -10.609 1.269 -0.645 1.00 87.50 112 ASP A C 1
ATOM 854 O O . ASP A 1 112 ? -10.671 2.228 0.124 1.00 87.50 112 ASP A O 1
ATOM 858 N N . ALA A 1 113 ? -9.922 1.324 -1.785 1.00 86.44 113 ALA A N 1
ATOM 859 C CA . ALA A 1 113 ? -9.164 2.499 -2.189 1.00 86.44 113 ALA A CA 1
ATOM 860 C C . ALA A 1 113 ? -10.047 3.754 -2.275 1.00 86.44 113 ALA A C 1
ATOM 862 O O . ALA A 1 113 ? -9.629 4.803 -1.796 1.00 86.44 113 ALA A O 1
ATOM 863 N N . VAL A 1 114 ? -11.269 3.656 -2.814 1.00 85.00 114 VAL A N 1
ATOM 864 C CA . VAL A 1 114 ? -12.201 4.795 -2.953 1.00 85.00 114 VAL A CA 1
ATOM 865 C C . VAL A 1 114 ? -12.473 5.470 -1.610 1.00 85.00 114 VAL A C 1
ATOM 867 O O . VAL A 1 114 ? -12.389 6.693 -1.498 1.00 85.00 114 VAL A O 1
ATOM 870 N N . TRP A 1 115 ? -12.802 4.698 -0.575 1.00 87.50 115 TRP A N 1
ATOM 871 C CA . TRP A 1 115 ? -13.142 5.302 0.709 1.00 87.50 115 TRP A CA 1
ATOM 872 C C . TRP A 1 115 ? -11.918 5.701 1.522 1.00 87.50 115 TRP A C 1
ATOM 874 O O . TRP A 1 115 ? -11.996 6.681 2.259 1.00 87.50 115 TRP A O 1
ATOM 884 N N . ILE A 1 116 ? -10.806 4.969 1.399 1.00 88.81 116 ILE A N 1
ATOM 885 C CA . ILE A 1 116 ? -9.539 5.332 2.045 1.00 88.81 116 ILE A CA 1
ATOM 886 C C . ILE A 1 116 ? -9.076 6.683 1.505 1.00 88.81 116 ILE A C 1
ATOM 888 O O . ILE A 1 116 ? -8.710 7.566 2.271 1.00 88.81 116 ILE A O 1
ATOM 892 N N . GLU A 1 117 ? -9.153 6.865 0.190 1.00 84.25 117 GLU A N 1
ATOM 893 C CA . GLU A 1 117 ? -8.852 8.113 -0.501 1.00 84.25 117 GLU A CA 1
ATOM 894 C C . GLU A 1 117 ? -9.731 9.261 0.027 1.00 84.25 117 GLU A C 1
ATOM 896 O O . GLU A 1 117 ? -9.213 10.288 0.473 1.00 84.25 117 GLU A O 1
ATOM 901 N N . ALA A 1 118 ? -11.049 9.052 0.087 1.00 83.88 118 ALA A N 1
ATOM 902 C CA . ALA A 1 118 ? -11.976 10.040 0.632 1.00 83.88 118 ALA A CA 1
ATOM 903 C C . ALA A 1 118 ? -11.676 10.378 2.105 1.00 83.88 118 ALA A C 1
ATOM 905 O O . ALA A 1 118 ? -11.719 11.546 2.490 1.00 83.88 118 ALA A O 1
ATOM 906 N N . ALA A 1 119 ? -11.326 9.379 2.922 1.00 87.31 119 ALA A N 1
ATOM 907 C CA . ALA A 1 119 ? -10.955 9.576 4.320 1.00 87.31 119 ALA A CA 1
ATOM 908 C C . ALA A 1 119 ? -9.644 10.367 4.459 1.00 87.31 119 ALA A C 1
ATOM 910 O O . ALA A 1 119 ? -9.562 11.259 5.298 1.00 87.31 119 ALA A O 1
ATOM 911 N N . LEU A 1 120 ? -8.644 10.102 3.612 1.00 84.06 120 LEU A N 1
ATOM 912 C CA . LEU A 1 120 ? -7.373 10.836 3.593 1.00 84.06 120 LEU A CA 1
ATOM 913 C C . LEU A 1 120 ? -7.536 12.304 3.166 1.00 84.06 120 LEU A C 1
ATOM 915 O O . LEU A 1 120 ? -6.778 13.156 3.630 1.00 84.06 120 LEU A O 1
ATOM 919 N N . ARG A 1 121 ? -8.513 12.605 2.300 1.00 77.12 121 ARG A N 1
ATOM 920 C CA . ARG A 1 121 ? -8.881 13.979 1.903 1.00 77.12 121 ARG A CA 1
ATOM 921 C C . ARG A 1 121 ? -9.791 14.687 2.906 1.00 77.12 121 ARG A C 1
ATOM 923 O O . ARG A 1 121 ? -9.946 15.906 2.822 1.00 77.12 121 ARG A O 1
ATOM 930 N N . GLY A 1 122 ? -10.421 13.944 3.814 1.00 68.56 122 GLY A N 1
ATOM 931 C CA . GLY A 1 122 ? -11.329 14.485 4.817 1.00 68.56 122 GLY A CA 1
ATOM 932 C C . GLY A 1 122 ? -10.652 15.567 5.658 1.00 68.56 122 GLY A C 1
ATOM 933 O O . GLY A 1 122 ? -9.559 15.377 6.188 1.00 68.56 122 GLY A O 1
ATOM 934 N N . VAL A 1 123 ? -11.310 16.721 5.782 1.00 56.16 123 VAL A N 1
ATOM 935 C CA . VAL A 1 123 ? -10.787 17.893 6.508 1.00 56.16 123 VAL A CA 1
ATOM 936 C C . VAL A 1 123 ? -10.960 17.747 8.025 1.00 56.16 123 VAL A C 1
ATOM 938 O O . VAL A 1 123 ? -10.447 18.575 8.779 1.00 56.16 123 VAL A O 1
ATOM 941 N N . ASP A 1 124 ? -11.639 16.695 8.494 1.00 54.38 124 ASP A N 1
ATOM 942 C CA . ASP A 1 124 ? -11.941 16.521 9.910 1.00 54.38 124 ASP A CA 1
ATOM 943 C C . ASP A 1 124 ? -10.668 16.300 10.732 1.00 54.38 124 ASP A C 1
ATOM 945 O O . ASP A 1 124 ? -10.105 15.211 10.869 1.00 54.38 124 ASP A O 1
ATOM 949 N N . ALA A 1 125 ? -10.229 17.418 11.303 1.00 47.31 125 ALA A N 1
ATOM 950 C CA . ALA A 1 125 ? -9.161 17.571 12.264 1.00 47.31 125 ALA A CA 1
ATOM 951 C C . ALA A 1 125 ? -9.588 17.017 13.632 1.00 47.31 125 ALA A C 1
ATOM 953 O O . ALA A 1 125 ? -9.618 17.729 14.632 1.00 47.31 125 ALA A O 1
ATOM 954 N N . GLY A 1 126 ? -9.907 15.727 13.700 1.00 44.81 126 GLY A N 1
ATOM 955 C CA . GLY A 1 126 ? -9.923 15.012 14.971 1.00 44.81 126 GLY A CA 1
ATOM 956 C C . GLY A 1 126 ? -8.480 14.810 15.423 1.00 44.81 126 GLY A C 1
ATOM 957 O O . GLY A 1 126 ? -7.752 14.036 14.807 1.00 44.81 126 GLY A O 1
ATOM 958 N N . GLY A 1 127 ? -8.047 15.557 16.442 1.00 50.84 127 GLY A N 1
ATOM 959 C CA . GLY A 1 127 ? -6.682 15.580 16.973 1.00 50.84 127 GLY A CA 1
ATOM 960 C C . GLY A 1 127 ? -6.151 14.203 17.375 1.00 50.84 127 GLY A C 1
ATOM 961 O O . GLY A 1 127 ? -6.268 13.786 18.519 1.00 50.84 127 GLY A O 1
ATOM 962 N N . GLY A 1 128 ? -5.534 13.510 16.424 1.00 50.28 128 GLY A N 1
ATOM 963 C CA . GLY A 1 128 ? -4.773 12.286 16.635 1.00 50.28 128 GLY A CA 1
ATOM 964 C C . GLY A 1 128 ? -3.325 12.607 16.962 1.00 50.28 128 GLY A C 1
ATOM 965 O O . GLY A 1 128 ? -2.468 12.624 16.079 1.00 50.28 128 GLY A O 1
ATOM 966 N N . GLY A 1 129 ? -3.079 12.963 18.214 1.00 55.12 129 GLY A N 1
ATOM 967 C CA . GLY A 1 129 ? -1.742 13.034 18.776 1.00 55.12 129 GLY A CA 1
ATOM 968 C C . GLY A 1 129 ? -1.776 12.339 20.121 1.00 55.12 129 GLY A C 1
ATOM 969 O O . GLY A 1 129 ? -2.271 12.909 21.089 1.00 55.12 129 GLY A O 1
ATOM 970 N N . GLY A 1 130 ? -1.298 11.100 20.178 1.00 62.72 130 GLY A N 1
ATOM 971 C CA . GLY A 1 130 ? -1.262 10.376 21.448 1.00 62.72 130 GLY A CA 1
ATOM 972 C C . GLY A 1 130 ? -0.893 8.902 21.360 1.00 62.72 130 GLY A C 1
ATOM 973 O O . GLY A 1 130 ? -0.650 8.297 22.402 1.00 62.72 130 GLY A O 1
ATOM 974 N N . LEU A 1 131 ? -0.827 8.319 20.159 1.00 66.31 131 LEU A N 1
ATOM 975 C CA . LEU A 1 131 ? -0.395 6.930 19.983 1.00 66.31 131 LEU A CA 1
ATOM 976 C C . LEU A 1 131 ? 1.116 6.813 19.753 1.00 66.31 131 LEU A C 1
ATOM 978 O O . LEU A 1 131 ? 1.681 5.748 19.978 1.00 66.31 131 LEU A O 1
ATOM 982 N N . GLY A 1 132 ? 1.783 7.908 19.372 1.00 76.31 132 GLY A N 1
ATOM 983 C CA . GLY A 1 132 ? 3.246 7.969 19.266 1.00 76.31 132 GLY A CA 1
ATOM 984 C C . GLY A 1 132 ? 3.804 7.357 17.977 1.00 76.31 132 GLY A C 1
ATOM 985 O O . GLY A 1 132 ? 5.011 7.151 17.870 1.00 76.31 132 GLY A O 1
ATOM 986 N N . CYS A 1 133 ? 2.945 7.080 16.993 1.00 81.62 133 CYS A N 1
ATOM 987 C CA . CYS A 1 133 ? 3.343 6.529 15.701 1.00 81.62 133 CYS A CA 1
ATOM 988 C C . CYS A 1 133 ? 3.733 7.637 14.709 1.00 81.62 133 CYS A C 1
ATOM 990 O O . CYS A 1 133 ? 3.185 8.743 14.724 1.00 81.62 133 CYS A O 1
ATOM 992 N N . ALA A 1 134 ? 4.654 7.328 13.794 1.00 83.31 134 ALA A N 1
ATOM 993 C CA . ALA A 1 134 ? 5.034 8.253 12.732 1.00 83.31 134 ALA A CA 1
ATOM 994 C C . ALA A 1 134 ? 3.834 8.552 11.821 1.00 83.31 134 ALA A C 1
ATOM 996 O O . ALA A 1 134 ? 3.119 7.634 11.409 1.00 83.31 134 ALA A O 1
ATOM 997 N N . PHE A 1 135 ? 3.632 9.831 11.494 1.00 85.56 135 PHE A N 1
ATOM 998 C CA . PHE A 1 135 ? 2.560 10.295 10.608 1.00 85.56 135 PHE A CA 1
ATOM 999 C C . PHE A 1 135 ? 1.136 9.932 11.065 1.00 85.56 135 PHE A C 1
ATOM 1001 O O . PHE A 1 135 ? 0.216 9.956 10.249 1.00 85.56 135 PHE A O 1
ATOM 1008 N N . GLU A 1 136 ? 0.924 9.658 12.361 1.00 86.56 136 GLU A N 1
ATOM 1009 C CA . GLU A 1 136 ? -0.395 9.371 12.956 1.00 86.56 136 GLU A CA 1
ATOM 1010 C C . GLU A 1 136 ? -1.454 10.382 12.490 1.00 86.56 136 GLU A C 1
ATOM 1012 O O . GLU A 1 136 ? -2.548 10.006 12.074 1.00 86.56 136 GLU A O 1
ATOM 1017 N N . GLN A 1 137 ? -1.095 11.669 12.442 1.00 85.06 137 GLN A N 1
ATOM 1018 C CA . GLN A 1 137 ? -2.006 12.737 12.034 1.00 85.06 137 GLN A CA 1
ATOM 1019 C C . GLN A 1 137 ? -2.548 12.538 10.609 1.00 85.06 137 GLN A C 1
ATOM 1021 O O . GLN A 1 137 ? -3.676 12.929 10.322 1.00 85.06 137 GLN A O 1
ATOM 1026 N N . LEU A 1 138 ? -1.777 11.945 9.699 1.00 85.88 138 LEU A N 1
ATOM 1027 C CA . LEU A 1 138 ? -2.225 11.690 8.329 1.00 85.88 138 LEU A CA 1
ATOM 1028 C C . LEU A 1 138 ? -3.139 10.463 8.232 1.00 85.88 138 LEU A C 1
ATOM 1030 O O . LEU A 1 138 ? -3.998 10.418 7.360 1.00 85.88 138 LEU A O 1
ATOM 1034 N N . LEU A 1 139 ? -2.970 9.488 9.127 1.00 88.81 139 LEU A N 1
ATOM 1035 C CA . LEU A 1 139 ? -3.618 8.176 9.043 1.00 88.81 139 LEU A CA 1
ATOM 1036 C C . LEU A 1 139 ? -4.894 8.076 9.888 1.00 88.81 139 LEU A C 1
ATOM 1038 O O . LEU A 1 139 ? -5.773 7.269 9.593 1.00 88.81 139 LEU A O 1
ATOM 1042 N N . MET A 1 140 ? -5.027 8.907 10.922 1.00 87.94 140 MET A N 1
ATOM 1043 C CA . MET A 1 140 ? -6.167 8.863 11.841 1.00 87.94 140 MET A CA 1
ATOM 1044 C C . MET A 1 140 ? -7.549 9.013 11.185 1.00 87.94 140 MET A C 1
ATOM 1046 O O . MET A 1 140 ? -8.451 8.284 11.601 1.00 87.94 140 MET A O 1
ATOM 1050 N N . PRO A 1 141 ? -7.753 9.847 10.147 1.00 88.62 141 PRO A N 1
ATOM 1051 C CA . PRO A 1 141 ? -9.030 9.878 9.432 1.00 88.62 141 PRO A CA 1
ATOM 1052 C C . PRO A 1 141 ? -9.435 8.512 8.850 1.00 88.62 141 PRO A C 1
ATOM 1054 O O . PRO A 1 141 ? -10.590 8.102 8.963 1.00 88.62 141 PRO A O 1
ATOM 1057 N N . VAL A 1 142 ? -8.474 7.758 8.303 1.00 90.38 142 VAL A N 1
ATOM 1058 C CA . VAL A 1 142 ? -8.707 6.400 7.777 1.00 90.38 142 VAL A CA 1
ATOM 1059 C C . VAL A 1 142 ? -9.091 5.446 8.902 1.00 90.38 142 VAL A C 1
ATOM 1061 O O . VAL A 1 142 ? -10.002 4.640 8.744 1.00 90.38 142 VAL A O 1
ATOM 1064 N N . VAL A 1 143 ? -8.430 5.557 10.053 1.00 91.25 143 VAL A N 1
ATOM 1065 C CA . VAL A 1 143 ? -8.660 4.697 11.221 1.00 91.25 143 VAL A CA 1
ATOM 1066 C C . VAL A 1 143 ? -10.049 4.921 11.811 1.00 91.25 143 VAL A C 1
ATOM 1068 O O . VAL A 1 143 ? -10.755 3.952 12.080 1.00 91.25 143 VAL A O 1
ATOM 1071 N N . VAL A 1 144 ? -10.469 6.179 11.962 1.00 89.62 144 VAL A N 1
ATOM 1072 C CA . VAL A 1 144 ? -11.820 6.528 12.432 1.00 89.62 144 VAL A CA 1
ATOM 1073 C C . VAL A 1 144 ? -12.876 5.970 11.477 1.00 89.62 144 VAL A C 1
ATOM 1075 O O . VAL A 1 144 ? -13.855 5.360 11.911 1.00 89.62 144 VAL A O 1
ATOM 1078 N N . GLN A 1 145 ? -12.658 6.111 10.169 1.00 90.62 145 GLN A N 1
ATOM 1079 C CA . GLN A 1 145 ? -13.584 5.596 9.166 1.00 90.62 145 GLN A CA 1
ATOM 1080 C C . GLN A 1 145 ? -13.617 4.057 9.125 1.00 90.62 145 GLN A C 1
ATOM 1082 O O . GLN A 1 145 ? -14.692 3.472 8.968 1.00 90.62 145 GLN A O 1
ATOM 1087 N N . ALA A 1 146 ? -12.467 3.396 9.280 1.00 91.62 146 ALA A N 1
ATOM 1088 C CA . ALA A 1 146 ? -12.360 1.940 9.364 1.00 91.62 146 ALA A CA 1
ATOM 1089 C C . ALA A 1 146 ? -13.093 1.399 10.597 1.00 91.62 146 ALA A C 1
ATOM 1091 O O . ALA A 1 146 ? -13.832 0.420 10.502 1.00 91.62 146 ALA A O 1
ATOM 1092 N N . GLU A 1 147 ? -12.941 2.072 11.738 1.00 91.06 147 GLU A N 1
ATOM 1093 C CA . GLU A 1 147 ? -13.633 1.740 12.979 1.00 91.06 147 GLU A CA 1
ATOM 1094 C C . GLU A 1 147 ? -15.156 1.859 12.822 1.00 91.06 147 GLU A C 1
ATOM 1096 O O . GLU A 1 147 ? -15.887 0.926 13.161 1.00 91.06 147 GLU A O 1
ATOM 1101 N N . ALA A 1 148 ? -15.645 2.962 12.246 1.00 90.00 148 ALA A N 1
ATOM 1102 C CA . ALA A 1 148 ? -17.071 3.149 11.983 1.00 90.00 148 ALA A CA 1
ATOM 1103 C C . ALA A 1 148 ? -17.639 2.043 11.075 1.00 90.00 148 ALA A C 1
ATOM 1105 O O . ALA A 1 148 ? -18.710 1.498 11.347 1.00 90.00 148 ALA A O 1
ATOM 1106 N N . ARG A 1 149 ? -16.899 1.666 10.025 1.00 90.81 149 ARG A N 1
ATOM 1107 C CA . ARG A 1 149 ? -17.278 0.583 9.104 1.00 90.81 149 ARG A CA 1
ATOM 1108 C C . ARG A 1 149 ? -17.326 -0.769 9.806 1.00 90.81 149 ARG A C 1
ATOM 1110 O O . ARG A 1 149 ? -18.331 -1.467 9.682 1.00 90.81 149 ARG A O 1
ATOM 1117 N N . LEU A 1 150 ? -16.294 -1.105 10.580 1.00 90.75 150 LEU A N 1
ATOM 1118 C CA . LEU A 1 150 ? -16.237 -2.345 11.350 1.00 90.75 150 LEU A CA 1
ATOM 1119 C C . LEU A 1 150 ? -17.456 -2.469 12.269 1.00 90.75 150 LEU A C 1
ATOM 1121 O O . LEU A 1 150 ? -18.193 -3.450 12.189 1.00 90.75 150 LEU A O 1
ATOM 1125 N N . TRP A 1 151 ? -17.718 -1.457 13.096 1.00 89.88 151 TRP A N 1
ATOM 1126 C CA . TRP A 1 151 ? -18.813 -1.528 14.065 1.00 89.88 151 TRP A CA 1
ATOM 1127 C C . TRP A 1 151 ? -20.202 -1.411 13.436 1.00 89.88 151 TRP A C 1
ATOM 1129 O O . TRP A 1 151 ? -21.159 -1.897 14.029 1.00 89.88 151 TRP A O 1
ATOM 1139 N N . SER A 1 152 ? -20.323 -0.842 12.233 1.00 88.81 152 SER A N 1
ATOM 1140 C CA . SER A 1 152 ? -21.580 -0.875 11.474 1.00 88.81 152 SER A CA 1
ATOM 1141 C C . SER A 1 152 ? -21.918 -2.266 10.921 1.00 88.81 152 SER A C 1
ATOM 1143 O O . SER A 1 152 ? -23.091 -2.585 10.743 1.00 88.81 152 SER A O 1
ATOM 1145 N N . ALA A 1 153 ? -20.902 -3.098 10.665 1.00 89.38 153 ALA A N 1
ATOM 1146 C CA . ALA A 1 153 ? -21.063 -4.432 10.089 1.00 89.38 153 ALA A CA 1
ATOM 1147 C C . ALA A 1 153 ? -21.169 -5.543 11.150 1.00 89.38 153 ALA A C 1
ATOM 1149 O O . ALA A 1 153 ? -21.679 -6.629 10.874 1.00 89.38 153 ALA A O 1
ATOM 1150 N N . VAL A 1 154 ? -20.682 -5.289 12.366 1.00 90.06 154 VAL A N 1
ATOM 1151 C CA . VAL A 1 154 ? -20.713 -6.247 13.475 1.00 90.06 154 VAL A CA 1
ATOM 1152 C C . VAL A 1 154 ? -22.078 -6.215 14.168 1.00 90.06 154 VAL A C 1
ATOM 1154 O O . VAL A 1 154 ? -22.558 -5.165 14.589 1.00 90.06 154 VAL A O 1
ATOM 1157 N N . ALA A 1 155 ? -22.694 -7.386 14.352 1.00 89.56 155 ALA A N 1
ATOM 1158 C CA . ALA A 1 155 ? -23.963 -7.503 15.067 1.00 89.56 155 ALA A CA 1
ATOM 1159 C C . ALA A 1 155 ? -23.850 -6.996 16.520 1.00 89.56 155 ALA A C 1
ATOM 1161 O O . ALA A 1 155 ? -22.868 -7.275 17.211 1.00 89.56 155 ALA A O 1
ATOM 1162 N N . ALA A 1 156 ? -24.892 -6.317 17.014 1.00 85.44 156 ALA A N 1
ATOM 1163 C CA . ALA A 1 156 ? -24.900 -5.683 18.338 1.00 85.44 156 ALA A CA 1
ATOM 1164 C C . ALA A 1 156 ? -24.460 -6.592 19.512 1.00 85.44 156 ALA A C 1
ATOM 1166 O O . ALA A 1 156 ? -23.693 -6.116 20.352 1.00 85.44 156 ALA A O 1
ATOM 1167 N N . PRO A 1 157 ? -24.838 -7.890 19.577 1.00 86.06 157 PRO A N 1
ATOM 1168 C CA . PRO A 1 157 ? -24.362 -8.782 20.639 1.00 86.06 157 PRO A CA 1
ATOM 1169 C C . PRO A 1 157 ? -22.842 -8.970 20.633 1.00 86.06 157 PRO A C 1
ATOM 1171 O O . PRO A 1 157 ? -22.223 -9.028 21.689 1.00 86.06 157 PRO A O 1
ATOM 1174 N N . VAL A 1 158 ? -22.232 -9.023 19.446 1.00 85.69 158 VAL A N 1
ATOM 1175 C CA . VAL A 1 158 ? -20.782 -9.179 19.274 1.00 85.69 158 VAL A CA 1
ATOM 1176 C C . VAL A 1 158 ? -20.069 -7.861 19.568 1.00 85.69 158 VAL A C 1
ATOM 1178 O O . VAL A 1 158 ? -19.046 -7.856 20.245 1.00 85.69 158 VAL A O 1
ATOM 1181 N N . ALA A 1 159 ? -20.634 -6.729 19.139 1.00 84.25 159 ALA A N 1
ATOM 1182 C CA . ALA A 1 159 ? -20.092 -5.405 19.447 1.00 84.25 159 ALA A CA 1
ATOM 1183 C C . ALA A 1 159 ? -20.083 -5.106 20.960 1.00 84.25 159 ALA A C 1
ATOM 1185 O O . ALA A 1 159 ? -19.210 -4.374 21.433 1.00 84.25 159 ALA A O 1
ATOM 1186 N N . GLY A 1 160 ? -21.029 -5.685 21.710 1.00 84.06 160 GLY A N 1
ATOM 1187 C CA . GLY A 1 160 ? -21.108 -5.605 23.171 1.00 84.06 160 GLY A CA 1
ATOM 1188 C C . GLY A 1 160 ? -20.042 -6.417 23.918 1.00 84.06 160 GLY A C 1
ATOM 1189 O O . GLY A 1 160 ? -19.797 -6.141 25.088 1.00 84.06 160 GLY A O 1
ATOM 1190 N N . LEU A 1 161 ? -19.368 -7.370 23.257 1.00 88.44 161 LEU A N 1
ATOM 1191 C CA . LEU A 1 161 ? -18.245 -8.121 23.844 1.00 88.44 161 LEU A CA 1
ATOM 1192 C C . LEU A 1 161 ? -16.964 -7.278 23.939 1.00 88.44 161 LEU A C 1
ATOM 1194 O O . LEU A 1 161 ? -16.069 -7.594 24.721 1.00 88.44 161 LEU A O 1
ATOM 1198 N N . PHE A 1 162 ? -16.869 -6.200 23.156 1.00 86.75 162 PHE A N 1
ATOM 1199 C CA . PHE A 1 162 ? -15.719 -5.303 23.147 1.00 86.75 162 PHE A CA 1
ATOM 1200 C C . PHE A 1 162 ? -16.000 -4.064 23.994 1.00 86.75 162 PHE A C 1
ATOM 1202 O O . PHE A 1 162 ? -16.676 -3.132 23.552 1.00 86.75 162 PHE A O 1
ATOM 1209 N N . GLY A 1 163 ? -15.421 -4.029 25.196 1.00 88.50 163 GLY A N 1
ATOM 1210 C CA . GLY A 1 163 ? -15.333 -2.803 25.988 1.00 88.50 163 GLY A CA 1
ATOM 1211 C C . GLY A 1 163 ? -14.417 -1.759 25.337 1.00 88.50 163 GLY A C 1
ATOM 1212 O O . GLY A 1 163 ? -13.660 -2.063 24.412 1.00 88.50 163 GLY A O 1
ATOM 1213 N N . GLU A 1 164 ? -14.434 -0.531 25.859 1.00 88.44 164 GLU A N 1
ATOM 1214 C CA . GLU A 1 164 ? -13.668 0.591 25.289 1.00 88.44 164 GLU A CA 1
ATOM 1215 C C . GLU A 1 164 ? -12.161 0.301 25.194 1.00 88.44 164 GLU A C 1
ATOM 1217 O O . GLU A 1 164 ? -11.524 0.638 24.201 1.00 88.44 164 GLU A O 1
ATOM 1222 N N . GLY A 1 165 ? -11.592 -0.423 26.166 1.00 89.56 165 GLY A N 1
ATOM 1223 C CA . GLY A 1 165 ? -10.188 -0.850 26.117 1.00 89.56 165 GLY A CA 1
ATOM 1224 C C . GLY A 1 165 ? -9.864 -1.770 24.932 1.00 89.56 165 GLY A C 1
ATOM 1225 O O . GLY A 1 165 ? -8.804 -1.638 24.318 1.00 89.56 165 GLY A O 1
ATOM 1226 N N . GLY A 1 166 ? -10.785 -2.666 24.561 1.00 87.81 166 GLY A N 1
ATOM 1227 C CA . GLY A 1 166 ? -10.637 -3.530 23.388 1.00 87.81 166 GLY A CA 1
ATOM 1228 C C . GLY A 1 166 ? -10.700 -2.734 22.085 1.00 87.81 166 GLY A C 1
ATOM 1229 O O . GLY A 1 166 ? -9.846 -2.904 21.216 1.00 87.81 166 GLY A O 1
ATOM 1230 N N . ARG A 1 167 ? -11.646 -1.793 21.984 1.00 89.44 167 ARG A N 1
ATOM 1231 C CA . ARG A 1 167 ? -11.770 -0.891 20.826 1.00 89.44 167 ARG A CA 1
ATOM 1232 C C . ARG A 1 167 ? -10.540 0.002 20.668 1.00 89.44 167 ARG A C 1
ATOM 1234 O O . ARG A 1 167 ? -9.977 0.086 19.581 1.00 89.44 167 ARG A O 1
ATOM 1241 N N . ALA A 1 168 ? -10.057 0.584 21.765 1.00 89.25 168 ALA A N 1
ATOM 1242 C CA . ALA A 1 168 ? -8.834 1.380 21.782 1.00 89.25 168 ALA A CA 1
ATOM 1243 C C . ALA A 1 168 ? -7.593 0.567 21.375 1.00 89.25 168 ALA A C 1
ATOM 1245 O O . ALA A 1 168 ? -6.717 1.091 20.686 1.00 89.25 168 ALA A O 1
ATOM 1246 N N . SER A 1 169 ? -7.527 -0.712 21.756 1.00 89.94 169 SER A N 1
ATOM 1247 C CA . SER A 1 169 ? -6.419 -1.599 21.380 1.00 89.94 169 SER A CA 1
ATOM 1248 C C . SER A 1 169 ? -6.437 -1.930 19.887 1.00 89.94 169 SER A C 1
ATOM 1250 O O . SER A 1 169 ? -5.393 -1.867 19.243 1.00 89.94 169 SER A O 1
ATOM 1252 N N . LEU A 1 170 ? -7.616 -2.201 19.313 1.00 91.25 170 LEU A N 1
ATOM 1253 C CA . LEU A 1 170 ? -7.784 -2.392 17.866 1.00 91.25 170 LEU A CA 1
ATOM 1254 C C . LEU A 1 170 ? -7.410 -1.130 17.082 1.00 91.25 170 LEU A C 1
ATOM 1256 O O . LEU A 1 170 ? -6.695 -1.209 16.085 1.00 91.25 170 LEU A O 1
ATOM 1260 N N . ARG A 1 171 ? -7.838 0.040 17.567 1.00 91.19 171 ARG A N 1
ATOM 1261 C CA . ARG A 1 171 ? -7.494 1.337 16.975 1.00 91.19 171 ARG A CA 1
ATOM 1262 C C . ARG A 1 171 ? -5.984 1.560 16.944 1.00 91.19 171 ARG A C 1
ATOM 1264 O O . ARG A 1 171 ? -5.442 1.912 15.901 1.00 91.19 171 ARG A O 1
ATOM 1271 N N . ARG A 1 172 ? -5.303 1.321 18.071 1.00 90.56 172 ARG A N 1
ATOM 1272 C CA . ARG A 1 172 ? -3.841 1.440 18.171 1.00 90.56 172 ARG A CA 1
ATOM 1273 C C . ARG A 1 172 ? -3.134 0.478 17.221 1.00 90.56 172 ARG A C 1
ATOM 1275 O O . ARG A 1 172 ? -2.281 0.921 16.462 1.00 90.56 172 ARG A O 1
ATOM 1282 N N . ALA A 1 173 ? -3.530 -0.794 17.217 1.00 92.19 173 ALA A N 1
ATOM 1283 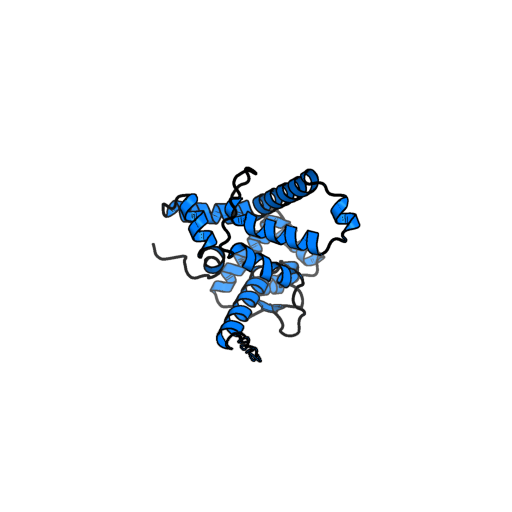C CA . ALA A 1 173 ? -2.939 -1.796 16.337 1.00 92.19 173 ALA A CA 1
ATOM 1284 C C . ALA A 1 173 ? -3.079 -1.410 14.855 1.00 92.19 173 ALA A C 1
ATOM 1286 O O . ALA A 1 173 ? -2.121 -1.532 14.094 1.00 92.19 173 ALA A O 1
ATOM 1287 N N . LEU A 1 174 ? -4.239 -0.882 14.449 1.00 93.56 174 LEU A N 1
ATOM 1288 C CA . LEU A 1 174 ? -4.454 -0.427 13.076 1.00 93.56 174 LEU A CA 1
ATOM 1289 C C . LEU A 1 174 ? -3.564 0.774 12.719 1.00 93.56 174 LEU A C 1
ATOM 1291 O O . LEU A 1 174 ? -2.958 0.787 11.650 1.00 93.56 174 LEU A O 1
ATOM 1295 N N . VAL A 1 175 ? -3.450 1.766 13.607 1.00 91.94 175 VAL A N 1
ATOM 1296 C CA . VAL A 1 175 ? -2.567 2.930 13.397 1.00 91.94 175 VAL A CA 1
ATOM 1297 C C . VAL A 1 175 ? -1.111 2.493 13.270 1.00 91.94 175 VAL A C 1
ATOM 1299 O O . VAL A 1 175 ? -0.415 2.955 12.368 1.00 91.94 175 VAL A O 1
ATOM 1302 N N . GLU A 1 176 ? -0.652 1.593 14.139 1.00 92.88 176 GLU A N 1
ATOM 1303 C CA . GLU A 1 176 ? 0.711 1.061 14.106 1.00 92.88 176 GLU A CA 1
ATOM 1304 C C . GLU A 1 176 ? 0.992 0.329 12.791 1.00 92.88 176 GLU A C 1
ATOM 1306 O O . GLU A 1 176 ? 2.007 0.596 12.147 1.00 92.88 176 GLU A O 1
ATOM 1311 N N . GLN A 1 177 ? 0.074 -0.534 12.347 1.00 94.12 177 GLN A N 1
ATOM 1312 C CA . GLN A 1 177 ? 0.216 -1.259 11.085 1.00 94.12 177 GLN A CA 1
ATOM 1313 C C . GLN A 1 177 ? 0.230 -0.325 9.874 1.00 94.12 177 GLN A C 1
ATOM 1315 O O . GLN A 1 177 ? 1.095 -0.461 9.009 1.00 94.12 177 GLN A O 1
ATOM 1320 N N . LEU A 1 178 ? -0.678 0.653 9.817 1.00 93.19 178 LEU A N 1
ATOM 1321 C CA . LEU A 1 178 ? -0.700 1.640 8.735 1.00 93.19 178 LEU A CA 1
ATOM 1322 C C . LEU A 1 178 ? 0.560 2.511 8.745 1.00 93.19 178 LEU A C 1
ATOM 1324 O O . LEU A 1 178 ? 1.132 2.776 7.692 1.00 93.19 178 LEU A O 1
ATOM 1328 N N . SER A 1 179 ? 1.028 2.918 9.927 1.00 92.00 179 SER A N 1
ATOM 1329 C CA . SER A 1 179 ? 2.259 3.695 10.074 1.00 92.00 179 SER A CA 1
ATOM 1330 C C . SER A 1 179 ? 3.466 2.906 9.571 1.00 92.00 179 SER A C 1
ATOM 1332 O O . SER A 1 179 ? 4.227 3.424 8.759 1.00 92.00 179 SER A O 1
ATOM 1334 N N . GLN A 1 180 ? 3.607 1.636 9.960 1.00 92.06 180 GLN A N 1
ATOM 1335 C CA . GLN A 1 180 ? 4.688 0.766 9.487 1.00 92.06 180 GLN A CA 1
ATOM 1336 C C . GLN A 1 180 ? 4.624 0.531 7.974 1.00 92.06 180 GLN A C 1
ATOM 1338 O O . GLN A 1 180 ? 5.650 0.615 7.299 1.00 92.06 180 GLN A O 1
ATOM 1343 N N . LEU A 1 181 ? 3.428 0.282 7.435 1.00 90.88 181 LEU A N 1
ATOM 1344 C CA . LEU A 1 181 ? 3.217 0.054 6.007 1.00 90.88 181 LEU A CA 1
ATOM 1345 C C . LEU A 1 181 ? 3.568 1.295 5.175 1.00 90.88 181 LEU A C 1
ATOM 1347 O O . LEU A 1 181 ? 4.235 1.195 4.145 1.00 90.88 181 LEU A O 1
ATOM 1351 N N . CYS A 1 182 ? 3.125 2.470 5.618 1.00 89.12 182 CYS A N 1
ATOM 1352 C CA . CYS A 1 182 ? 3.291 3.714 4.876 1.00 89.12 182 CYS A CA 1
ATOM 1353 C C . CYS A 1 182 ? 4.621 4.423 5.162 1.00 89.12 182 CYS A C 1
ATOM 1355 O O . CYS A 1 182 ? 5.012 5.287 4.375 1.00 89.12 182 CYS A O 1
ATOM 1357 N N . ALA A 1 183 ? 5.328 4.077 6.245 1.00 88.94 183 ALA A N 1
ATOM 1358 C CA . ALA A 1 183 ? 6.538 4.766 6.688 1.00 88.94 183 ALA A CA 1
ATOM 1359 C C . ALA A 1 183 ? 7.574 4.959 5.569 1.00 88.94 183 ALA A C 1
ATOM 1361 O O . ALA A 1 183 ? 7.967 6.106 5.361 1.00 88.94 183 ALA A O 1
ATOM 1362 N N . PRO A 1 184 ? 7.987 3.936 4.789 1.00 88.00 184 PRO A N 1
ATOM 1363 C CA . PRO A 1 184 ? 9.006 4.133 3.757 1.00 88.00 184 PRO A CA 1
ATOM 1364 C C . PRO A 1 184 ? 8.610 5.185 2.712 1.00 88.00 184 PRO A C 1
ATOM 1366 O O . PRO A 1 184 ? 9.423 6.028 2.334 1.00 88.00 184 PRO A O 1
ATOM 1369 N N . ALA A 1 185 ? 7.348 5.171 2.274 1.00 86.69 185 ALA A N 1
ATOM 1370 C CA . ALA A 1 185 ? 6.842 6.116 1.284 1.00 86.69 185 ALA A CA 1
ATOM 1371 C C . ALA A 1 185 ? 6.682 7.527 1.873 1.00 86.69 185 ALA A C 1
ATOM 1373 O O . ALA A 1 185 ? 7.098 8.506 1.256 1.00 86.69 185 ALA A O 1
ATOM 1374 N N . LEU A 1 186 ? 6.118 7.638 3.079 1.00 87.81 186 LEU A N 1
ATOM 1375 C CA . LEU A 1 186 ? 5.895 8.923 3.744 1.00 87.81 186 LEU A CA 1
ATOM 1376 C C . LEU A 1 186 ? 7.207 9.595 4.155 1.00 87.81 186 LEU A C 1
ATOM 1378 O O . LEU A 1 186 ? 7.333 10.806 3.993 1.00 87.81 186 LEU A O 1
ATOM 1382 N N . TYR A 1 187 ? 8.204 8.832 4.611 1.00 89.62 187 TYR A N 1
ATOM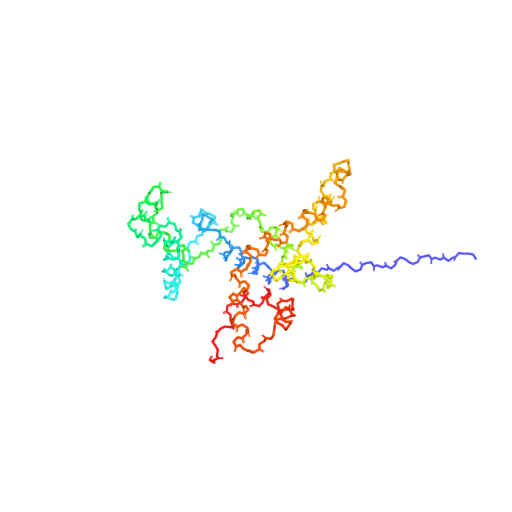 1383 C CA . TYR A 1 187 ? 9.537 9.367 4.885 1.00 89.62 187 TYR A CA 1
ATOM 1384 C C . TYR A 1 187 ? 10.234 9.846 3.611 1.00 89.62 187 TYR A C 1
ATOM 1386 O O . TYR A 1 187 ? 10.768 10.949 3.618 1.00 89.62 187 TYR A O 1
ATOM 1394 N N . ALA A 1 188 ? 10.169 9.100 2.503 1.00 87.75 188 ALA A N 1
ATOM 1395 C CA . ALA A 1 188 ? 10.750 9.547 1.233 1.00 87.75 188 ALA A CA 1
ATOM 1396 C C . ALA A 1 188 ? 10.119 10.861 0.726 1.00 87.75 188 ALA A C 1
ATOM 1398 O O . ALA A 1 188 ? 10.821 11.764 0.256 1.00 87.75 188 ALA A O 1
ATOM 1399 N N . LEU A 1 189 ? 8.795 10.999 0.862 1.00 86.38 189 LEU A N 1
ATOM 1400 C CA . LEU A 1 189 ? 8.087 12.245 0.557 1.00 86.38 189 LEU A CA 1
ATOM 1401 C C . LEU A 1 189 ? 8.499 13.375 1.505 1.00 86.38 189 LEU A C 1
ATOM 1403 O O . LEU A 1 189 ? 8.759 14.492 1.056 1.00 86.38 189 LEU A O 1
ATOM 1407 N N . PHE A 1 190 ? 8.598 13.086 2.802 1.00 87.12 190 PHE A N 1
ATOM 1408 C CA . PHE A 1 190 ? 8.988 14.071 3.801 1.00 87.12 190 PHE A CA 1
ATOM 1409 C C . PHE A 1 190 ? 10.433 14.547 3.619 1.00 87.12 190 PHE A C 1
ATOM 1411 O O . PHE A 1 190 ? 10.681 15.745 3.709 1.00 87.12 190 PHE A O 1
ATOM 1418 N N . ASP A 1 191 ? 11.378 13.662 3.304 1.00 87.62 191 ASP A N 1
ATOM 1419 C CA . ASP A 1 191 ? 12.765 14.046 3.027 1.00 87.62 191 ASP A CA 1
ATOM 1420 C C . ASP A 1 191 ? 12.867 14.966 1.809 1.00 87.62 191 ASP A C 1
ATOM 1422 O O . ASP A 1 191 ? 13.592 15.964 1.843 1.00 87.62 191 ASP A O 1
ATOM 1426 N N . THR A 1 192 ? 12.072 14.695 0.771 1.00 85.62 192 THR A N 1
ATOM 1427 C CA . THR A 1 192 ? 11.969 15.566 -0.408 1.00 85.62 192 THR A CA 1
ATOM 1428 C C . THR A 1 192 ? 11.393 16.937 -0.035 1.00 85.62 192 THR A C 1
ATOM 1430 O O . THR A 1 192 ? 11.931 17.971 -0.427 1.00 85.62 192 THR A O 1
ATOM 1433 N N . ALA A 1 193 ? 10.330 16.969 0.773 1.00 83.69 193 ALA A N 1
ATOM 1434 C CA . ALA A 1 193 ? 9.704 18.205 1.243 1.00 83.69 193 ALA A CA 1
ATOM 1435 C C . ALA A 1 193 ? 10.632 19.024 2.160 1.00 83.69 193 ALA A C 1
ATOM 1437 O O . ALA A 1 193 ? 10.714 20.250 2.048 1.00 83.69 193 ALA A O 1
ATOM 1438 N N . ARG A 1 194 ? 11.375 18.350 3.042 1.00 83.31 194 ARG A N 1
ATOM 1439 C CA . ARG A 1 194 ? 12.329 18.958 3.974 1.00 83.31 194 ARG A CA 1
ATOM 1440 C C . ARG A 1 194 ? 13.530 19.558 3.249 1.00 83.31 194 ARG A C 1
ATOM 1442 O O . ARG A 1 194 ? 14.012 20.605 3.672 1.00 83.31 194 ARG A O 1
ATOM 1449 N N . ALA A 1 195 ? 13.986 18.955 2.149 1.00 81.75 195 ALA A N 1
ATOM 1450 C CA . ALA A 1 195 ? 14.995 19.565 1.279 1.00 81.75 195 ALA A CA 1
ATOM 1451 C C . ALA A 1 195 ? 14.525 20.924 0.713 1.00 81.75 195 ALA A C 1
ATOM 1453 O O . ALA A 1 195 ? 15.335 21.825 0.516 1.00 81.75 195 ALA A O 1
ATOM 1454 N N . GLY A 1 196 ? 13.210 21.104 0.545 1.00 77.62 196 GLY A N 1
ATOM 1455 C CA . GLY A 1 196 ? 12.556 22.373 0.207 1.00 77.62 196 GLY A CA 1
ATOM 1456 C C . GLY A 1 196 ? 12.234 23.284 1.402 1.00 77.62 196 GLY A C 1
ATOM 1457 O O . GLY A 1 196 ? 11.447 24.213 1.252 1.00 77.62 196 GLY A O 1
ATOM 1458 N N . SER A 1 197 ? 12.821 23.045 2.582 1.00 77.06 197 SER A N 1
ATOM 1459 C CA . SER A 1 197 ? 12.615 23.806 3.831 1.00 77.06 197 SER A CA 1
ATOM 1460 C C . SER A 1 197 ? 11.222 23.707 4.478 1.00 77.06 197 SER A C 1
ATOM 1462 O O . SER A 1 197 ? 10.878 24.544 5.313 1.00 77.06 197 SER A O 1
ATOM 1464 N N . LEU A 1 198 ? 10.414 22.689 4.155 1.00 77.94 198 LEU A N 1
ATOM 1465 C CA . LEU A 1 198 ? 9.137 22.469 4.845 1.00 77.94 198 LEU A CA 1
ATOM 1466 C C . LEU A 1 198 ? 9.351 21.835 6.227 1.00 77.94 198 LEU A C 1
ATOM 1468 O O . LEU A 1 198 ? 10.010 20.803 6.366 1.00 77.94 198 LEU A O 1
ATOM 1472 N N . SER A 1 199 ? 8.743 22.428 7.257 1.00 85.81 199 SER A N 1
ATOM 1473 C CA . SER A 1 199 ? 8.635 21.797 8.578 1.00 85.81 199 SER A CA 1
ATOM 1474 C C . SER A 1 199 ? 7.646 20.623 8.558 1.00 85.81 199 SER A C 1
ATOM 1476 O O . SER A 1 199 ? 6.757 20.557 7.707 1.00 85.81 199 SER A O 1
ATOM 1478 N N . TYR A 1 200 ? 7.738 19.717 9.538 1.00 83.06 200 TYR A N 1
ATOM 1479 C CA . TYR A 1 200 ? 6.803 18.588 9.670 1.00 83.06 200 TYR A CA 1
ATOM 1480 C C . TYR A 1 200 ? 5.333 19.034 9.741 1.00 83.06 200 TYR A C 1
ATOM 1482 O O . TYR A 1 200 ? 4.477 18.454 9.079 1.00 83.06 200 TYR A O 1
ATOM 1490 N N . GLY A 1 201 ? 5.034 20.107 10.482 1.00 81.38 201 GLY A N 1
ATOM 1491 C CA . GLY A 1 201 ? 3.672 20.643 10.568 1.00 81.38 201 GLY A CA 1
ATOM 1492 C C . GLY A 1 201 ? 3.139 21.128 9.216 1.00 81.38 201 GLY A C 1
ATOM 1493 O O . GLY A 1 201 ? 2.003 20.825 8.857 1.00 81.38 201 GLY A O 1
ATOM 1494 N N . GLN A 1 202 ? 3.972 21.819 8.431 1.00 81.75 202 GLN A N 1
ATOM 1495 C CA . GLN A 1 202 ? 3.604 22.271 7.085 1.00 81.75 202 GLN A CA 1
ATOM 1496 C C . GLN A 1 202 ? 3.447 21.101 6.111 1.00 81.75 202 GLN A C 1
ATOM 1498 O O . GLN A 1 202 ? 2.520 21.110 5.308 1.00 81.75 202 GLN A O 1
ATOM 1503 N N . PHE A 1 203 ? 4.297 20.076 6.218 1.00 84.00 203 PHE A N 1
ATOM 1504 C CA . PHE A 1 203 ? 4.167 18.843 5.444 1.00 84.00 203 PHE A CA 1
ATOM 1505 C C . PHE A 1 203 ? 2.831 18.140 5.712 1.00 84.00 203 PHE A C 1
ATOM 1507 O O . PHE A 1 203 ? 2.149 17.748 4.771 1.00 84.00 203 PHE A O 1
ATOM 1514 N N . VAL A 1 204 ? 2.411 18.025 6.977 1.00 82.75 204 VAL A N 1
ATOM 1515 C CA . VAL A 1 204 ? 1.124 17.401 7.328 1.00 82.75 204 VAL A CA 1
ATOM 1516 C C . VAL A 1 204 ? -0.059 18.184 6.748 1.00 82.75 204 VAL A C 1
ATOM 1518 O O . VAL A 1 204 ? -0.997 17.583 6.224 1.00 82.75 204 VAL A O 1
ATOM 1521 N N . VAL A 1 205 ? -0.016 19.519 6.809 1.00 81.25 205 VAL A N 1
ATOM 1522 C CA . VAL A 1 205 ? -1.056 20.385 6.226 1.00 81.25 205 VAL A CA 1
ATOM 1523 C C . VAL A 1 205 ? -1.094 20.260 4.701 1.00 81.25 205 VAL A C 1
ATOM 1525 O O . VAL A 1 205 ? -2.175 20.106 4.132 1.00 81.25 205 VAL A O 1
ATOM 1528 N N . ASP A 1 206 ? 0.064 20.274 4.040 1.00 81.69 206 ASP A N 1
ATOM 1529 C CA . ASP A 1 206 ? 0.154 20.126 2.585 1.00 81.69 206 ASP A CA 1
ATOM 1530 C C . ASP A 1 206 ? -0.322 18.741 2.122 1.00 81.69 206 ASP A C 1
ATOM 1532 O O . AS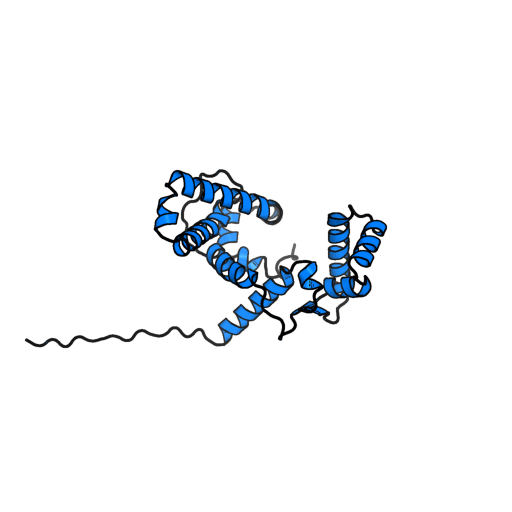P A 1 206 ? -1.127 18.642 1.194 1.00 81.69 206 ASP A O 1
ATOM 1536 N N . MET A 1 207 ? 0.071 17.672 2.824 1.00 80.75 207 MET A N 1
ATOM 1537 C CA . MET A 1 207 ? -0.356 16.304 2.521 1.00 80.75 207 MET A CA 1
ATOM 1538 C C . MET A 1 207 ? -1.873 16.132 2.598 1.00 80.75 207 MET A C 1
ATOM 1540 O O . MET A 1 207 ? -2.458 15.542 1.689 1.00 80.75 207 MET A O 1
ATOM 1544 N N . ARG A 1 208 ? -2.511 16.704 3.628 1.00 75.69 208 ARG A N 1
ATOM 1545 C CA . ARG A 1 208 ? -3.974 16.696 3.792 1.00 75.69 208 ARG A CA 1
ATOM 1546 C C . ARG A 1 208 ? -4.695 17.549 2.747 1.00 75.69 208 ARG A C 1
ATOM 1548 O O . ARG A 1 208 ? -5.744 17.155 2.257 1.00 75.69 208 ARG A O 1
ATOM 1555 N N . GLY A 1 209 ? -4.149 18.716 2.404 1.00 68.38 209 GLY A N 1
ATOM 1556 C CA . GLY A 1 209 ? -4.805 19.647 1.484 1.00 68.38 209 GLY A CA 1
ATOM 1557 C C . GLY A 1 209 ? -4.626 19.299 0.005 1.00 68.38 209 GLY A C 1
ATOM 1558 O O . GLY A 1 209 ? -5.520 19.542 -0.804 1.00 68.38 209 GLY A O 1
ATOM 1559 N N . ARG A 1 210 ? -3.453 18.783 -0.378 1.00 65.62 210 ARG A N 1
ATOM 1560 C CA . ARG A 1 210 ? -3.077 18.552 -1.783 1.00 65.62 210 ARG A CA 1
ATOM 1561 C C . ARG A 1 210 ? -2.254 17.288 -2.000 1.00 65.62 210 ARG A C 1
ATOM 1563 O O . ARG A 1 210 ? -2.390 16.691 -3.064 1.00 65.62 210 ARG A O 1
ATOM 1570 N N . GLY A 1 211 ? -1.412 16.876 -1.053 1.00 61.53 211 GLY A N 1
ATOM 1571 C CA . GLY A 1 211 ? -0.378 15.862 -1.286 1.00 61.53 211 GLY A CA 1
ATOM 1572 C C . GLY A 1 211 ? -0.904 14.475 -1.660 1.00 61.53 211 GLY A C 1
ATOM 1573 O O . GLY A 1 211 ? -0.386 13.889 -2.606 1.00 61.53 211 GLY A O 1
ATOM 1574 N N . PHE A 1 212 ? -1.993 13.981 -1.058 1.00 61.06 212 PHE A N 1
ATOM 1575 C CA . PHE A 1 212 ? -2.551 12.677 -1.465 1.00 61.06 212 PHE A CA 1
ATOM 1576 C C . PHE A 1 212 ? -3.122 12.672 -2.898 1.00 61.06 212 PHE A C 1
ATOM 1578 O O . PHE A 1 212 ? -3.011 11.671 -3.601 1.00 61.06 212 PHE A O 1
ATOM 1585 N N . GLY A 1 213 ? -3.665 13.795 -3.386 1.00 52.88 213 GLY A N 1
ATOM 1586 C CA . GLY A 1 213 ? -4.137 13.930 -4.775 1.00 52.88 213 GLY A CA 1
ATOM 1587 C C . GLY A 1 213 ? -3.062 14.394 -5.772 1.00 52.88 213 GLY A C 1
ATOM 1588 O O . GLY A 1 213 ? -3.142 14.097 -6.964 1.00 52.88 213 GLY A O 1
ATOM 1589 N N . GLY A 1 214 ? -2.054 15.123 -5.291 1.00 44.06 214 GLY A N 1
ATOM 1590 C CA . GLY A 1 214 ? -0.990 15.744 -6.079 1.00 44.06 214 GLY A CA 1
ATOM 1591 C C . GLY A 1 214 ? 0.215 14.836 -6.319 1.00 44.06 214 GLY A C 1
ATOM 1592 O O . GLY A 1 214 ? 0.765 14.861 -7.417 1.00 44.06 214 GLY A O 1
ATOM 1593 N N . CYS A 1 215 ? 0.585 13.984 -5.357 1.00 41.50 215 CYS A N 1
ATOM 1594 C CA . CYS A 1 215 ? 1.669 13.005 -5.516 1.00 41.50 215 CYS A CA 1
ATOM 1595 C C . CYS A 1 215 ? 1.323 11.884 -6.514 1.00 41.50 215 CYS A C 1
ATOM 1597 O O . CYS A 1 215 ? 2.221 11.260 -7.071 1.00 41.50 215 CYS A O 1
ATOM 1599 N N . LEU A 1 216 ? 0.034 11.670 -6.804 1.00 39.53 216 LEU A N 1
ATOM 1600 C CA . LEU A 1 216 ? -0.446 10.754 -7.848 1.00 39.53 216 LEU A CA 1
ATOM 1601 C C . LEU A 1 216 ? -0.499 11.398 -9.252 1.00 39.53 216 LEU A C 1
ATOM 1603 O O . LEU A 1 216 ? -0.914 10.751 -10.216 1.00 39.53 216 LEU A O 1
ATOM 1607 N N . ARG A 1 217 ? -0.069 12.662 -9.402 1.00 30.97 217 ARG A N 1
ATOM 1608 C CA . ARG A 1 217 ? 0.178 13.301 -10.705 1.00 30.97 217 ARG A CA 1
ATOM 1609 C C . ARG A 1 217 ? 1.686 13.322 -10.993 1.00 30.97 217 ARG A C 1
ATOM 1611 O O . ARG A 1 217 ? 2.421 14.012 -10.288 1.00 30.97 217 ARG A O 1
ATOM 1618 N N . PRO A 1 218 ? 2.170 12.666 -12.062 1.00 31.03 218 PRO A N 1
ATOM 1619 C CA . PRO A 1 218 ? 3.584 12.675 -12.432 1.00 31.03 218 PRO A CA 1
ATOM 1620 C C . PRO A 1 218 ? 3.962 13.986 -13.143 1.00 31.03 218 PRO A C 1
ATOM 1622 O O . PRO A 1 218 ? 4.343 13.986 -14.310 1.00 31.03 218 PRO A O 1
ATOM 1625 N N . SER A 1 219 ? 3.792 15.138 -12.489 1.00 33.53 219 SER A N 1
ATOM 1626 C CA . SER A 1 219 ? 4.077 16.436 -13.131 1.00 33.53 219 SER A CA 1
ATOM 1627 C C . SER A 1 219 ? 4.694 17.488 -12.215 1.00 33.53 219 SER A C 1
ATOM 1629 O O . SER A 1 219 ? 4.741 18.656 -12.587 1.00 33.53 219 SER A O 1
ATOM 1631 N N . ARG A 1 220 ? 5.192 17.117 -11.031 1.00 33.00 220 ARG A N 1
ATOM 1632 C CA . ARG A 1 220 ? 5.998 18.028 -10.202 1.00 33.00 220 ARG A CA 1
ATOM 1633 C C . ARG A 1 220 ? 7.238 17.344 -9.635 1.00 33.00 220 ARG A C 1
ATOM 1635 O O . ARG A 1 220 ? 7.492 17.378 -8.441 1.00 33.00 220 ARG A O 1
ATOM 1642 N N . CYS A 1 221 ? 8.029 16.760 -10.524 1.00 31.69 221 CYS A N 1
ATOM 1643 C CA . CYS A 1 221 ? 9.472 16.677 -10.334 1.00 31.69 221 CYS A CA 1
ATOM 1644 C C . CYS A 1 221 ? 10.119 17.289 -11.582 1.00 31.69 221 CYS A C 1
ATOM 1646 O O . CYS A 1 221 ? 9.663 17.004 -12.687 1.00 31.69 221 CYS A O 1
ATOM 1648 N N . CYS A 1 222 ? 11.150 18.111 -11.368 1.00 27.69 222 CYS A N 1
ATOM 1649 C CA . CYS A 1 222 ? 11.963 18.848 -12.348 1.00 27.69 222 CYS A CA 1
ATOM 1650 C C . CYS A 1 222 ? 11.459 20.250 -12.736 1.00 27.69 222 CYS A C 1
ATOM 1652 O O . CYS A 1 222 ? 10.841 20.439 -13.776 1.00 27.69 222 CYS A O 1
ATOM 1654 N N . CYS A 1 223 ? 11.818 21.230 -11.902 1.00 25.38 223 CYS A N 1
ATOM 1655 C CA . CYS A 1 223 ? 12.508 22.458 -12.317 1.00 25.38 223 CYS A CA 1
ATOM 1656 C C . CYS A 1 223 ? 13.253 23.000 -11.085 1.00 25.38 223 CYS A C 1
ATOM 1658 O O . CYS A 1 223 ? 12.602 23.442 -10.139 1.00 25.38 223 CYS A O 1
ATOM 1660 N N . GLY A 1 224 ? 14.586 22.924 -11.107 1.00 29.22 224 GLY A N 1
ATOM 1661 C CA . GLY A 1 224 ? 15.490 23.335 -10.028 1.00 29.22 224 GLY A CA 1
ATOM 1662 C C . GLY A 1 224 ? 16.486 22.245 -9.695 1.00 29.22 224 GLY A C 1
ATOM 1663 O O . GLY A 1 224 ? 16.178 21.472 -8.767 1.00 29.22 224 GLY A O 1
#

pLDDT: mean 76.37, std 19.53, range [25.38, 94.12]

Secondary structure (DSSP, 8-state):
--PPP-----------HHHHHHHHHHHHHHHHHH--HHHHHSTTEEEPPPPHHHHHHHHHHHHHHHHHHHTT-HHHHHHHHHHHT--HHHHHHHHH-EEE-TTSPPPTHHHHHHHHHHHHH--------SS--TTHHHHHHHHHHHHHHHHHHS-HHHHTT--HHHHHHHHHHHHHHHHHHHHHHHHHHHHHHHHTT--HHHHHHHIIIIIHHHTTSTT-S---

Foldseek 3Di:
DDDDDDDDDDDDDDPDPVVVVVVVVLLQLCQLVVDDLVRLLDPQKDFDPADPVLLVQLVVVVQVVCCVPPVRPPVVVVVVCVVVVHDPVSSSRSSSDIGGDPPHDDDPCSVVVVVQLVLLLDPPCPPPDDLPFPPLSSCVSVLVVVLVVVVVPDDPVRVVVDDPVNSVVVSSVVSNVVSVVCVVVLVVVVVVVVVVVDDPVNSSVCSNNPVSPPVSDPPPDDDD

Sequence (224 aa):
MGVVANYGGGAGFTPGCGERDGMDAFFERVLVGAASVDELLSRDFESVPGQKSDADRAGRRLAAWCRSCASGDWRQFARRLDRDGWDFALVLERFAGVRRVSSAPVPGWLQDAVWIEAALRGVDAGGGGGLGCAFEQLLMPVVVQAEARLWSAVAAPVAGLFGEGGRASLRRALVEQLSQLCAPALYALFDTARAGSLSYGQFVVDMRGRGFGGCLRPSRCCCG